Protein AF-A0A2N2ZEE5-F1 (afdb_monomer)

Structure (mmCIF, N/CA/C/O backbone):
data_AF-A0A2N2ZEE5-F1
#
_entry.id   AF-A0A2N2ZEE5-F1
#
loop_
_atom_site.group_PDB
_atom_site.id
_atom_site.type_symbol
_atom_site.label_atom_id
_atom_site.label_alt_id
_atom_site.label_comp_id
_atom_site.label_asym_id
_atom_site.label_entity_id
_atom_site.label_seq_id
_atom_site.pdbx_PDB_ins_code
_atom_site.Cartn_x
_atom_site.Cartn_y
_atom_site.Cartn_z
_atom_site.occupancy
_atom_site.B_iso_or_equiv
_atom_site.auth_seq_id
_atom_site.auth_comp_id
_atom_site.auth_asym_id
_atom_site.auth_atom_id
_atom_site.pdbx_PDB_model_num
ATOM 1 N N . MET A 1 1 ? -5.923 -0.394 -35.321 1.00 53.94 1 MET A N 1
ATOM 2 C CA . MET A 1 1 ? -4.748 0.067 -34.550 1.00 53.94 1 MET A CA 1
ATOM 3 C C . MET A 1 1 ? -4.905 1.476 -33.969 1.00 53.94 1 MET A C 1
ATOM 5 O O . MET A 1 1 ? -4.176 1.780 -33.042 1.00 53.94 1 MET A O 1
ATOM 9 N N . GLU A 1 2 ? -5.861 2.312 -34.398 1.00 53.34 2 GLU A N 1
ATOM 10 C CA . GLU A 1 2 ? -6.002 3.674 -33.835 1.00 53.34 2 GLU A CA 1
ATOM 11 C C . GLU A 1 2 ? -6.687 3.752 -32.459 1.00 53.34 2 GLU A C 1
ATOM 13 O O . GLU A 1 2 ? -6.361 4.635 -31.672 1.00 53.34 2 GLU A O 1
ATOM 18 N N . LEU A 1 3 ? -7.571 2.806 -32.106 1.00 53.22 3 LEU A N 1
ATOM 19 C CA . LEU A 1 3 ? -8.239 2.812 -30.792 1.00 53.22 3 LEU A CA 1
ATOM 20 C C . LEU A 1 3 ? -7.261 2.649 -29.612 1.00 53.22 3 LEU A C 1
ATOM 22 O O . LEU A 1 3 ? -7.487 3.225 -28.553 1.00 53.22 3 LEU A O 1
ATOM 26 N N . ILE A 1 4 ? -6.174 1.890 -29.794 1.00 54.78 4 ILE A N 1
ATOM 27 C CA . ILE A 1 4 ? -5.166 1.621 -28.749 1.00 54.78 4 ILE A CA 1
ATOM 28 C C . ILE A 1 4 ? -4.231 2.826 -28.545 1.00 54.78 4 ILE A C 1
ATOM 30 O O . ILE A 1 4 ? -3.659 2.979 -27.470 1.00 54.78 4 ILE A O 1
ATOM 34 N N . ASN A 1 5 ? -4.134 3.728 -29.529 1.00 61.16 5 ASN A N 1
ATOM 35 C CA . ASN A 1 5 ? -3.378 4.974 -29.388 1.00 61.16 5 ASN A CA 1
ATOM 36 C C . ASN A 1 5 ? -4.078 6.004 -28.498 1.00 61.16 5 ASN A C 1
ATOM 38 O O . ASN A 1 5 ? -3.447 6.986 -28.117 1.00 61.16 5 ASN A O 1
ATOM 42 N N . ASN A 1 6 ? -5.356 5.806 -28.153 1.00 82.81 6 ASN A N 1
ATOM 43 C CA . ASN A 1 6 ? -5.991 6.615 -27.124 1.00 82.81 6 ASN A CA 1
ATOM 44 C C . ASN A 1 6 ? -5.526 6.111 -25.745 1.00 82.81 6 ASN A C 1
ATOM 46 O O . ASN A 1 6 ? -5.940 5.022 -25.331 1.00 82.81 6 ASN A O 1
ATOM 50 N N . PRO A 1 7 ? -4.717 6.883 -24.994 1.00 80.81 7 PRO A N 1
ATOM 51 C CA . PRO A 1 7 ? -4.123 6.387 -23.757 1.00 80.81 7 PRO A CA 1
ATOM 52 C C . PRO A 1 7 ? -5.153 6.057 -22.679 1.00 80.81 7 PRO A C 1
ATOM 54 O O . PRO A 1 7 ? -4.919 5.192 -21.842 1.00 80.81 7 PRO A O 1
ATOM 57 N N . ILE A 1 8 ? -6.313 6.717 -22.709 1.00 85.62 8 ILE A N 1
ATOM 58 C CA . ILE A 1 8 ? -7.405 6.465 -21.766 1.00 85.62 8 ILE A CA 1
ATOM 59 C C . ILE A 1 8 ? -8.038 5.102 -22.058 1.00 85.62 8 ILE A C 1
ATOM 6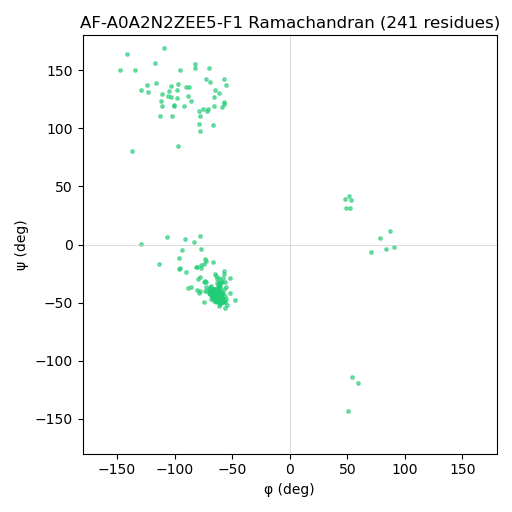1 O O . ILE A 1 8 ? -8.299 4.331 -21.136 1.00 85.62 8 ILE A O 1
ATOM 65 N N . LEU A 1 9 ? -8.240 4.775 -23.338 1.00 87.88 9 LEU A N 1
ATOM 66 C CA . LEU A 1 9 ? -8.771 3.474 -23.741 1.00 87.88 9 LEU A CA 1
ATOM 67 C C . LEU A 1 9 ? -7.760 2.357 -23.457 1.00 87.88 9 LEU A C 1
ATOM 69 O O . LEU A 1 9 ? -8.142 1.316 -22.927 1.00 87.88 9 LEU A O 1
ATOM 73 N N . GLY A 1 10 ? -6.474 2.594 -23.734 1.00 88.94 10 GLY A N 1
ATOM 74 C CA . GLY A 1 10 ? -5.391 1.678 -23.369 1.00 88.94 10 GLY A CA 1
ATOM 75 C C . GLY A 1 10 ? -5.364 1.390 -21.867 1.00 88.94 10 GLY A C 1
ATOM 76 O O . GLY A 1 10 ? -5.385 0.229 -21.462 1.00 88.94 10 GLY A O 1
ATOM 77 N N . LEU A 1 11 ? -5.418 2.436 -21.036 1.00 90.56 11 LEU A N 1
ATOM 78 C CA . LEU A 1 11 ? -5.494 2.309 -19.579 1.00 90.56 11 LEU A CA 1
ATOM 7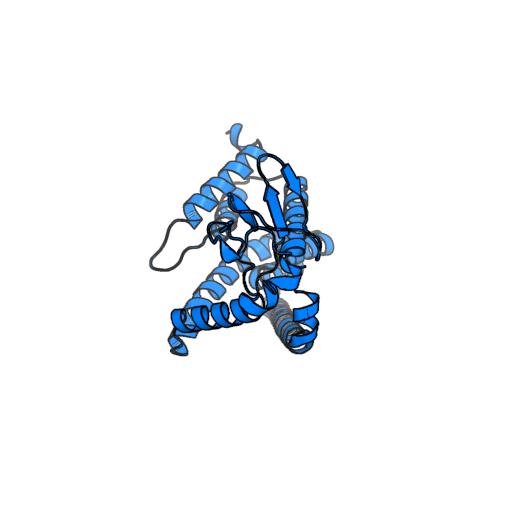9 C C . LEU A 1 11 ? -6.731 1.516 -19.134 1.00 90.56 11 LEU A C 1
ATOM 81 O O . LEU A 1 11 ? -6.613 0.605 -18.317 1.00 90.56 11 LEU A O 1
ATOM 85 N N . PHE A 1 12 ? -7.908 1.829 -19.681 1.00 91.88 12 PHE A N 1
ATOM 86 C CA . PHE A 1 12 ? -9.150 1.124 -19.360 1.00 91.88 12 PHE A CA 1
ATOM 87 C C . PHE A 1 12 ? -9.056 -0.375 -19.671 1.00 91.88 12 PHE A C 1
ATOM 89 O O . PHE A 1 12 ? -9.439 -1.203 -18.842 1.00 91.88 12 PHE A O 1
ATOM 96 N N . VAL A 1 13 ? -8.510 -0.736 -20.834 1.00 93.38 13 VAL A N 1
ATOM 97 C CA . VAL A 1 13 ? -8.313 -2.136 -21.235 1.00 93.38 13 VAL A CA 1
ATOM 98 C C . VAL A 1 13 ? -7.314 -2.834 -20.315 1.00 93.38 13 VAL A C 1
ATOM 100 O O . VAL A 1 13 ? -7.604 -3.934 -19.847 1.00 93.38 13 VAL A O 1
ATOM 103 N N . ILE A 1 14 ? -6.184 -2.193 -20.001 1.00 93.19 14 ILE A N 1
ATOM 104 C CA . ILE A 1 14 ? -5.168 -2.733 -19.084 1.00 93.19 14 ILE A CA 1
ATOM 105 C C . ILE A 1 14 ? -5.776 -3.020 -17.709 1.00 93.19 14 ILE A C 1
ATOM 107 O O . ILE A 1 14 ? -5.605 -4.118 -17.181 1.00 93.19 14 ILE A O 1
ATOM 111 N N . ILE A 1 15 ? -6.520 -2.065 -17.144 1.00 93.00 15 ILE A N 1
ATOM 112 C CA . ILE A 1 15 ? -7.172 -2.221 -15.839 1.00 93.00 15 ILE A CA 1
ATOM 113 C C . ILE A 1 15 ? -8.215 -3.340 -15.903 1.00 93.00 15 ILE A C 1
ATOM 115 O O . ILE A 1 15 ? -8.193 -4.244 -15.072 1.00 93.00 15 ILE A O 1
ATOM 119 N N . THR A 1 16 ? -9.094 -3.324 -16.907 1.00 94.44 16 THR A N 1
ATOM 120 C CA . THR A 1 16 ? -10.182 -4.305 -17.051 1.00 94.44 16 THR A CA 1
ATOM 121 C C . THR A 1 16 ? -9.640 -5.724 -17.195 1.00 94.44 16 THR A C 1
ATOM 123 O O . THR A 1 16 ? -10.048 -6.621 -16.457 1.00 94.44 16 THR A O 1
ATOM 126 N N . LEU A 1 17 ? -8.683 -5.936 -18.101 1.00 94.69 17 LEU A N 1
ATOM 127 C CA . LEU A 1 17 ? -8.034 -7.235 -18.281 1.00 94.69 17 LEU A CA 1
ATOM 128 C C . LEU A 1 17 ? -7.252 -7.640 -17.033 1.00 94.69 17 LEU A C 1
ATOM 130 O O . LEU A 1 17 ? -7.341 -8.790 -16.616 1.00 94.69 17 LEU A O 1
ATOM 134 N N . GLY A 1 18 ? -6.549 -6.700 -16.401 1.00 93.38 18 GLY A N 1
ATOM 135 C CA . GLY A 1 18 ? -5.849 -6.918 -15.139 1.00 93.38 18 GLY A CA 1
ATOM 136 C C . GLY A 1 18 ? -6.769 -7.441 -14.041 1.00 93.38 18 GLY A C 1
ATOM 137 O O . GLY A 1 18 ? -6.455 -8.443 -13.408 1.00 93.38 18 GLY A O 1
ATOM 138 N N . PHE A 1 19 ? -7.944 -6.836 -13.867 1.00 92.31 19 PHE A N 1
ATOM 139 C CA . PHE A 1 19 ? -8.955 -7.304 -12.917 1.00 92.31 19 PHE A CA 1
ATOM 140 C C . PHE A 1 19 ? -9.518 -8.682 -13.271 1.00 92.31 19 PHE A C 1
ATOM 142 O O . PHE A 1 19 ? -9.710 -9.511 -12.381 1.00 92.31 19 PHE A O 1
ATOM 149 N N . ILE A 1 20 ? -9.790 -8.940 -14.554 1.00 93.38 20 ILE A N 1
ATOM 150 C CA . ILE A 1 20 ? -10.278 -10.248 -15.014 1.00 93.38 20 ILE A CA 1
ATOM 151 C C . ILE A 1 20 ? -9.240 -11.326 -14.694 1.00 93.38 20 ILE A C 1
ATOM 153 O O . ILE A 1 20 ? -9.578 -12.326 -14.063 1.00 93.38 20 ILE A O 1
ATOM 157 N N . VAL A 1 21 ? -7.977 -11.095 -15.060 1.00 90.06 21 VAL A N 1
ATOM 158 C CA . VAL A 1 21 ? -6.856 -12.003 -14.780 1.00 90.06 21 VAL A CA 1
ATOM 159 C C . VAL A 1 21 ? -6.640 -12.158 -13.273 1.00 90.06 21 VAL A C 1
ATOM 161 O O . VAL A 1 21 ? -6.449 -13.273 -12.797 1.00 90.06 21 VAL A O 1
ATOM 164 N N . GLY A 1 22 ? -6.744 -11.078 -12.497 1.00 87.06 22 GLY A N 1
ATOM 165 C CA . GLY A 1 22 ? -6.580 -11.092 -11.040 1.00 87.06 22 GLY A CA 1
ATOM 166 C C . GLY A 1 22 ? -7.623 -11.930 -10.302 1.00 87.06 22 GLY A C 1
ATOM 167 O O . GLY A 1 22 ? -7.312 -12.522 -9.264 1.00 87.06 22 GLY A O 1
ATOM 168 N N . LYS A 1 23 ? -8.838 -12.039 -10.856 1.00 86.69 23 LYS A N 1
ATOM 169 C CA . LYS A 1 23 ? -9.908 -12.904 -10.333 1.00 86.69 23 LYS A CA 1
ATOM 170 C C . LYS A 1 23 ? -9.725 -14.382 -10.671 1.00 86.69 23 LYS A C 1
ATOM 172 O O . LYS A 1 23 ? -10.354 -15.218 -10.017 1.00 86.69 23 LYS A O 1
ATOM 177 N N . VAL A 1 24 ? -8.892 -14.724 -11.656 1.00 85.75 24 VAL A N 1
ATOM 178 C CA . VAL A 1 24 ? -8.592 -16.124 -11.973 1.00 85.75 24 VAL A CA 1
ATOM 179 C C . VAL A 1 24 ? -7.835 -16.735 -10.795 1.00 85.75 24 VAL A C 1
ATOM 181 O O . VAL A 1 24 ? -6.752 -16.291 -10.417 1.00 85.75 24 VAL A O 1
ATOM 184 N N . ARG A 1 25 ? -8.425 -17.767 -10.192 1.00 77.75 25 ARG A N 1
ATOM 185 C CA . ARG A 1 25 ? -7.813 -18.511 -9.090 1.00 77.75 25 ARG A CA 1
ATOM 186 C C . ARG A 1 25 ? -7.044 -19.691 -9.657 1.00 77.75 25 ARG A C 1
ATOM 188 O O . ARG A 1 25 ? -7.638 -20.572 -10.274 1.00 77.75 25 ARG A O 1
ATOM 195 N N . ILE A 1 26 ? -5.738 -19.729 -9.413 1.00 77.00 26 ILE A N 1
ATOM 196 C CA . ILE A 1 26 ? -4.912 -20.901 -9.708 1.00 77.00 26 ILE A CA 1
ATOM 197 C C . ILE A 1 26 ? -4.666 -21.614 -8.378 1.00 77.00 26 ILE A C 1
ATOM 199 O O . ILE A 1 26 ? -3.992 -21.102 -7.479 1.00 77.00 26 ILE A O 1
ATOM 203 N N . ALA A 1 27 ? -5.274 -22.792 -8.233 1.00 76.56 27 ALA A N 1
ATOM 204 C CA . ALA A 1 27 ? -5.375 -23.520 -6.970 1.00 76.56 27 ALA A CA 1
ATOM 205 C C . ALA A 1 27 ? -5.978 -22.652 -5.845 1.00 76.56 27 ALA A C 1
ATOM 207 O O . ALA A 1 27 ? -7.146 -22.280 -5.903 1.00 76.56 27 ALA A O 1
ATOM 208 N N . SER A 1 28 ? -5.197 -22.331 -4.811 1.00 70.38 28 SER A N 1
ATOM 209 C CA . SER A 1 28 ? -5.646 -21.507 -3.681 1.00 70.38 28 SER A CA 1
ATOM 210 C C . SER A 1 2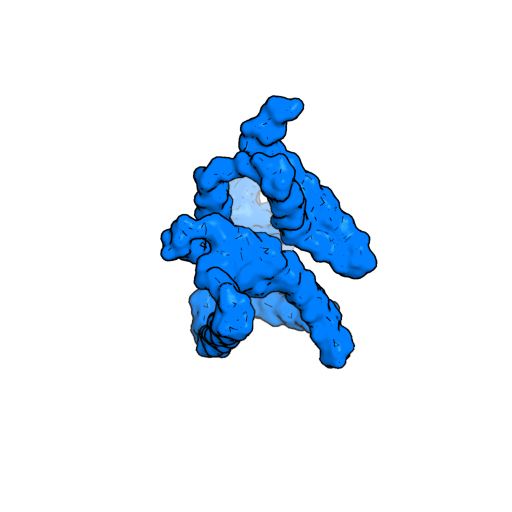8 ? -5.261 -20.027 -3.852 1.00 70.38 28 SER A C 1
ATOM 212 O O . SER A 1 28 ? -5.681 -19.191 -3.055 1.00 70.38 28 SER A O 1
ATOM 214 N N . ILE A 1 29 ? -4.404 -19.684 -4.819 1.00 73.12 29 ILE A N 1
ATOM 215 C CA . ILE A 1 29 ? -3.787 -18.356 -4.948 1.00 73.12 29 ILE A CA 1
ATOM 216 C C . ILE A 1 29 ? -4.552 -17.514 -5.978 1.00 73.12 29 ILE A C 1
ATOM 218 O O . ILE A 1 29 ? -4.843 -17.976 -7.080 1.00 73.12 29 ILE A O 1
ATOM 222 N N . SER A 1 30 ? -4.850 -16.268 -5.613 1.00 77.25 30 SER A N 1
ATOM 223 C CA . SER A 1 30 ? -5.326 -15.219 -6.516 1.00 77.25 30 SER A CA 1
ATOM 224 C C . SER A 1 30 ? -4.300 -14.092 -6.559 1.00 77.25 30 SER A C 1
ATOM 226 O O . SER A 1 30 ? -3.748 -13.730 -5.521 1.00 77.25 30 SER A O 1
ATOM 228 N N . PHE A 1 31 ? -4.058 -13.543 -7.748 1.00 77.44 31 PHE A N 1
ATOM 229 C CA . PHE A 1 31 ? -3.156 -12.402 -7.935 1.00 77.44 31 PHE A CA 1
ATOM 230 C C . PHE A 1 31 ? -3.822 -11.059 -7.606 1.00 77.44 31 PHE A C 1
ATOM 232 O O . PHE A 1 31 ? -3.115 -10.089 -7.351 1.00 77.44 31 PHE A O 1
ATOM 239 N N . ASP A 1 32 ? -5.160 -11.016 -7.586 1.00 83.88 32 ASP A N 1
ATOM 240 C CA . ASP A 1 32 ? -5.952 -9.836 -7.222 1.00 83.88 32 ASP A CA 1
ATOM 241 C C . ASP A 1 32 ? -5.500 -8.576 -7.999 1.00 83.88 32 ASP A C 1
ATOM 243 O O . ASP A 1 32 ? -5.113 -8.672 -9.168 1.00 83.88 32 ASP A O 1
ATOM 247 N N . MET A 1 33 ? -5.519 -7.400 -7.369 1.00 83.56 33 MET A N 1
ATOM 248 C CA . MET A 1 33 ? -5.070 -6.120 -7.930 1.00 83.56 33 MET A CA 1
ATOM 249 C C . MET A 1 33 ? -3.659 -6.159 -8.531 1.00 83.56 33 MET A C 1
ATOM 251 O O . MET A 1 33 ? -3.380 -5.429 -9.483 1.00 83.56 33 MET A O 1
ATOM 255 N N . SER A 1 34 ? -2.763 -7.017 -8.031 1.00 83.25 34 SER A N 1
ATOM 256 C CA . SER A 1 34 ? -1.394 -7.106 -8.549 1.00 83.25 34 SER A CA 1
ATOM 257 C C . SER A 1 34 ? -1.344 -7.593 -9.999 1.00 83.25 34 SER A C 1
ATOM 259 O O . SER A 1 34 ? -0.414 -7.223 -10.714 1.00 83.25 34 SER A O 1
ATOM 261 N N . ALA A 1 35 ? -2.352 -8.341 -10.473 1.00 87.50 35 ALA A N 1
ATOM 262 C CA . ALA A 1 35 ? -2.472 -8.774 -11.871 1.00 87.50 35 ALA A CA 1
ATOM 263 C C . ALA A 1 35 ? -2.493 -7.603 -12.871 1.00 87.50 35 ALA A C 1
ATOM 265 O O . ALA A 1 35 ? -2.019 -7.748 -13.999 1.00 87.50 35 ALA A O 1
ATOM 266 N N . VAL A 1 36 ? -2.976 -6.427 -12.452 1.00 90.25 36 VAL A N 1
ATOM 267 C CA . VAL A 1 36 ? -3.017 -5.218 -13.290 1.00 90.25 36 VAL A CA 1
ATOM 268 C C . VAL A 1 36 ? -1.616 -4.797 -13.735 1.00 90.25 36 VAL A C 1
ATOM 270 O O . VAL A 1 36 ? -1.440 -4.421 -14.890 1.00 90.25 36 VAL A O 1
ATOM 273 N N . ILE A 1 37 ? -0.601 -4.929 -12.875 1.00 86.75 37 ILE A N 1
ATOM 274 C CA . ILE A 1 37 ? 0.786 -4.567 -13.214 1.00 86.75 37 ILE A CA 1
ATOM 275 C C . ILE A 1 37 ? 1.385 -5.534 -14.241 1.00 86.75 37 ILE A C 1
ATOM 277 O O . ILE A 1 37 ? 2.089 -5.097 -15.146 1.00 86.75 37 ILE A O 1
ATOM 281 N N . PHE A 1 38 ? 1.063 -6.828 -14.169 1.00 86.06 38 PHE A N 1
ATOM 282 C CA . PHE A 1 38 ? 1.511 -7.804 -15.170 1.00 86.06 38 PHE A CA 1
ATOM 283 C C . PHE A 1 38 ? 0.921 -7.517 -16.550 1.00 86.06 38 PHE A C 1
ATOM 285 O O . PHE A 1 38 ? 1.633 -7.552 -17.554 1.00 86.06 38 PHE A O 1
ATOM 292 N N . VAL A 1 39 ? -0.374 -7.196 -16.599 1.00 91.69 39 VAL A N 1
ATOM 293 C CA . VAL A 1 39 ? -1.037 -6.804 -17.847 1.00 91.69 39 VAL A CA 1
ATOM 294 C C . VAL A 1 39 ? -0.465 -5.482 -18.362 1.00 91.69 39 VAL A C 1
ATOM 296 O O . VAL A 1 39 ? -0.158 -5.381 -19.546 1.00 91.69 39 VAL A O 1
ATOM 299 N N . ALA A 1 40 ? -0.244 -4.497 -17.487 1.00 89.19 40 ALA A N 1
ATOM 300 C CA . ALA A 1 40 ? 0.376 -3.226 -17.858 1.00 89.19 40 ALA A CA 1
ATOM 301 C C . ALA A 1 40 ? 1.783 -3.420 -18.443 1.00 89.19 40 ALA A C 1
ATOM 303 O O . ALA A 1 40 ? 2.109 -2.806 -19.455 1.00 89.19 40 ALA A O 1
ATOM 304 N N . LEU A 1 41 ? 2.591 -4.312 -17.861 1.00 86.50 41 LEU A N 1
ATOM 305 C CA . LEU A 1 41 ? 3.926 -4.646 -18.360 1.00 86.50 41 LEU A CA 1
ATOM 306 C C . LEU A 1 41 ? 3.865 -5.303 -19.745 1.00 86.50 41 LEU A C 1
ATOM 308 O O . LEU A 1 41 ? 4.641 -4.943 -20.628 1.00 86.50 41 LEU A O 1
ATOM 312 N N . ALA A 1 42 ? 2.922 -6.226 -19.958 1.00 89.44 42 ALA A N 1
ATOM 313 C CA . ALA A 1 42 ? 2.716 -6.861 -21.258 1.00 89.44 42 ALA A CA 1
ATOM 314 C C . ALA A 1 42 ? 2.313 -5.837 -22.331 1.00 89.44 42 ALA A C 1
ATOM 316 O O . ALA A 1 42 ? 2.901 -5.805 -23.408 1.00 89.44 42 ALA A O 1
ATOM 317 N N . PHE A 1 43 ? 1.359 -4.952 -22.031 1.00 90.12 43 PHE A N 1
ATOM 318 C CA . PHE A 1 43 ? 0.955 -3.879 -22.947 1.00 90.12 43 PHE A CA 1
ATOM 319 C C . PHE A 1 43 ? 2.089 -2.871 -23.189 1.00 90.12 43 PHE A C 1
ATOM 321 O O . PHE A 1 43 ? 2.290 -2.441 -24.324 1.00 90.12 43 PHE A O 1
ATOM 328 N N . GLY A 1 44 ? 2.874 -2.550 -22.157 1.00 87.12 44 GLY A N 1
ATOM 329 C CA . GLY A 1 44 ? 4.069 -1.713 -22.272 1.00 87.12 44 GLY A CA 1
ATOM 330 C C . GLY A 1 44 ? 5.131 -2.324 -23.189 1.00 87.12 44 GLY A C 1
ATOM 331 O O . GLY A 1 44 ? 5.717 -1.613 -24.001 1.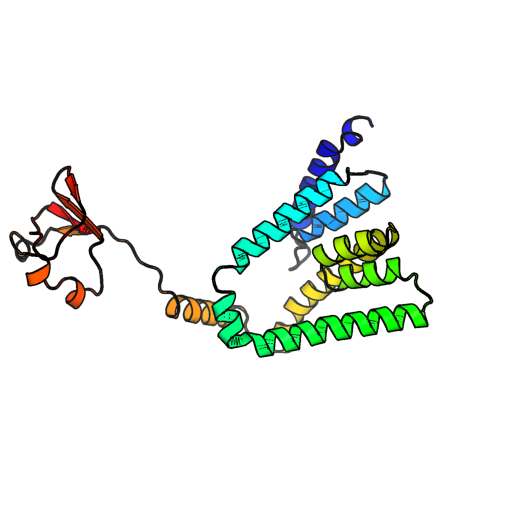00 87.12 44 GLY A O 1
ATOM 332 N N . HIS A 1 45 ? 5.325 -3.647 -23.143 1.00 85.88 45 HIS A N 1
ATOM 333 C CA . HIS A 1 45 ? 6.208 -4.362 -24.073 1.00 85.88 45 HIS A CA 1
ATOM 334 C C . HIS A 1 45 ? 5.753 -4.230 -25.535 1.00 85.88 45 HIS A C 1
ATOM 336 O O . HIS A 1 45 ? 6.586 -4.076 -26.424 1.00 85.88 45 HIS A O 1
ATOM 342 N N . PHE A 1 46 ? 4.440 -4.214 -25.787 1.00 88.50 46 PHE A N 1
ATOM 343 C CA . PHE A 1 46 ? 3.869 -3.960 -27.117 1.00 88.50 46 PHE A CA 1
ATOM 344 C C . PHE A 1 46 ? 3.861 -2.473 -27.523 1.00 88.50 46 PHE A C 1
ATOM 346 O O . PHE A 1 46 ? 3.303 -2.128 -28.563 1.00 88.50 46 PHE A O 1
ATOM 353 N N . GLY A 1 47 ? 4.482 -1.590 -26.734 1.00 85.06 47 GLY A N 1
ATOM 354 C CA . GLY A 1 47 ? 4.648 -0.173 -27.061 1.00 85.06 47 GLY A CA 1
ATOM 355 C C . GLY A 1 47 ? 3.486 0.724 -26.634 1.00 85.06 47 GLY A C 1
ATOM 356 O O . GLY A 1 47 ? 3.433 1.883 -27.045 1.00 85.06 47 GLY A O 1
ATOM 357 N N . VAL A 1 48 ? 2.556 0.232 -25.808 1.00 86.38 48 VAL A N 1
ATOM 358 C CA . VAL A 1 48 ? 1.488 1.075 -25.255 1.00 86.38 48 VAL A CA 1
ATOM 359 C C . VAL A 1 48 ? 2.080 2.011 -24.206 1.00 86.38 48 VAL A C 1
ATOM 361 O O . VAL A 1 48 ? 2.544 1.574 -23.156 1.00 86.38 48 VAL A O 1
ATOM 364 N N . SER A 1 49 ? 2.042 3.312 -24.492 1.00 83.19 49 SER A N 1
ATOM 365 C CA . SER A 1 49 ? 2.559 4.357 -23.609 1.00 83.19 49 SER A CA 1
ATOM 366 C C . SER A 1 49 ? 1.420 5.187 -23.029 1.00 83.19 49 SER A C 1
ATOM 368 O O . SER A 1 49 ? 0.570 5.700 -23.757 1.00 83.19 49 SER A O 1
ATOM 370 N N . ILE A 1 50 ? 1.429 5.359 -21.708 1.00 85.75 50 ILE A N 1
ATOM 371 C CA . ILE A 1 50 ? 0.455 6.175 -20.980 1.00 85.75 50 ILE A CA 1
ATOM 372 C C . ILE A 1 50 ? 1.107 7.516 -20.598 1.00 85.75 50 ILE A C 1
ATOM 374 O O . ILE A 1 50 ? 2.252 7.522 -20.149 1.00 85.75 50 ILE A O 1
ATOM 378 N N . PRO A 1 51 ? 0.416 8.663 -20.760 1.00 86.44 51 PRO A N 1
ATOM 379 C CA . PRO A 1 51 ? 0.937 9.964 -20.371 1.00 86.44 51 PRO A CA 1
ATOM 380 C C . PRO A 1 51 ? 1.355 10.018 -18.891 1.00 86.44 51 PRO A C 1
ATOM 382 O O . PRO A 1 51 ? 0.566 9.607 -18.034 1.00 86.44 51 PRO A O 1
ATOM 385 N N . PRO A 1 52 ? 2.506 10.635 -18.556 1.00 82.19 52 PRO A N 1
ATOM 386 C CA . PRO A 1 52 ? 2.985 10.764 -17.172 1.00 82.19 52 PRO A CA 1
ATOM 387 C C . PRO A 1 52 ? 2.000 11.457 -16.220 1.00 82.19 52 PRO A C 1
ATOM 389 O O . PRO A 1 52 ? 2.042 11.267 -15.007 1.00 82.19 52 PRO A O 1
ATOM 392 N N . VAL A 1 53 ? 1.078 12.266 -16.754 1.00 88.12 53 VAL A N 1
ATOM 393 C CA . VAL A 1 53 ? 0.032 12.921 -15.955 1.00 88.12 53 VAL A CA 1
ATOM 394 C C . VAL A 1 53 ? -0.881 11.902 -15.263 1.00 88.12 53 VAL A C 1
ATOM 396 O O . VAL A 1 53 ? -1.300 12.133 -14.132 1.00 88.12 53 VAL A O 1
ATOM 399 N N . ILE A 1 54 ? -1.155 10.763 -15.909 1.00 88.62 54 ILE A N 1
ATOM 400 C CA . ILE A 1 54 ? -2.005 9.702 -15.358 1.00 88.62 54 ILE A CA 1
ATOM 401 C C . ILE A 1 54 ? -1.306 9.014 -14.187 1.00 88.62 54 ILE A C 1
ATOM 403 O O . ILE A 1 54 ? -1.936 8.781 -13.159 1.00 88.62 54 ILE A O 1
ATOM 407 N N . GLU A 1 55 ? -0.004 8.743 -14.317 1.00 83.88 55 GLU A N 1
ATOM 408 C CA . GLU A 1 55 ? 0.821 8.200 -13.233 1.00 83.88 55 GLU A CA 1
ATOM 409 C C . GLU A 1 55 ? 0.776 9.116 -12.005 1.00 83.88 55 GLU A C 1
ATOM 411 O O . GLU A 1 55 ? 0.482 8.659 -10.901 1.00 83.88 55 GLU A O 1
ATOM 416 N N . ARG A 1 56 ? 0.978 10.427 -12.202 1.00 86.12 56 ARG A N 1
ATOM 417 C CA . ARG A 1 56 ? 0.944 11.418 -11.115 1.00 86.12 56 ARG A CA 1
ATOM 418 C C . ARG A 1 56 ? -0.416 11.480 -10.428 1.00 86.12 56 ARG A C 1
ATOM 420 O O . ARG A 1 56 ? -0.473 11.471 -9.202 1.00 86.12 56 ARG A O 1
ATOM 427 N N . ILE A 1 57 ? -1.508 11.513 -11.196 1.00 91.31 57 ILE A N 1
ATOM 428 C CA . ILE A 1 57 ? -2.868 11.501 -10.636 1.00 91.31 57 ILE A CA 1
ATOM 429 C C . ILE A 1 57 ? -3.099 10.212 -9.838 1.00 91.31 57 ILE A C 1
ATOM 431 O O . ILE A 1 57 ? -3.555 10.273 -8.697 1.00 91.31 57 ILE A O 1
ATOM 435 N N . GLY A 1 58 ? -2.741 9.055 -10.402 1.00 89.31 58 GLY A N 1
ATOM 436 C CA . GLY A 1 58 ? -2.868 7.760 -9.736 1.00 89.31 58 GLY A CA 1
ATOM 437 C C . GLY A 1 58 ? -2.072 7.691 -8.434 1.00 89.31 58 GLY A C 1
ATOM 438 O O . GLY A 1 58 ? -2.599 7.246 -7.417 1.00 89.31 58 GLY A O 1
ATOM 439 N N . MET A 1 59 ? -0.840 8.203 -8.430 1.00 87.69 59 MET A N 1
ATOM 440 C CA . MET A 1 59 ? -0.007 8.276 -7.232 1.00 87.69 59 MET A CA 1
ATOM 441 C C . MET A 1 59 ? -0.597 9.193 -6.160 1.00 87.69 59 MET A C 1
ATOM 443 O O . MET A 1 59 ? -0.629 8.810 -4.992 1.00 87.69 59 MET A O 1
ATOM 447 N N . VAL A 1 60 ? -1.071 10.387 -6.527 1.00 91.44 60 VAL A N 1
ATOM 448 C CA . VAL A 1 60 ? -1.679 11.320 -5.566 1.00 91.44 60 VAL A CA 1
ATOM 449 C C . VAL A 1 60 ? -2.915 10.691 -4.927 1.00 91.44 60 VAL A C 1
ATOM 451 O O . VAL A 1 60 ? -3.040 10.708 -3.704 1.00 91.44 60 VAL A O 1
ATOM 454 N N . LEU A 1 61 ? -3.788 10.071 -5.728 1.00 93.44 61 LEU A N 1
ATOM 455 C CA . LEU A 1 61 ? -4.956 9.345 -5.221 1.00 93.44 61 LEU A CA 1
ATOM 456 C C . LEU A 1 61 ? -4.548 8.168 -4.323 1.00 93.44 61 LEU A C 1
ATOM 458 O O . LEU A 1 61 ? -5.140 7.969 -3.262 1.00 93.44 61 LEU A O 1
ATOM 462 N N . PHE A 1 62 ? -3.515 7.415 -4.701 1.00 90.31 62 PHE A N 1
ATOM 463 C CA . PHE A 1 62 ? -2.988 6.313 -3.897 1.00 90.31 62 PHE A CA 1
ATOM 464 C C . PHE A 1 62 ? -2.474 6.790 -2.530 1.00 90.31 62 PHE A C 1
ATOM 466 O O . PHE A 1 62 ? -2.926 6.300 -1.500 1.00 90.31 62 PHE A O 1
ATOM 473 N N . ILE A 1 63 ? -1.588 7.789 -2.491 1.00 90.38 63 ILE A N 1
ATOM 474 C CA . ILE A 1 63 ? -1.035 8.314 -1.231 1.00 90.38 63 ILE A CA 1
ATOM 475 C C . ILE A 1 63 ? -2.145 8.923 -0.363 1.00 90.38 63 ILE A C 1
ATOM 477 O O . ILE A 1 63 ? -2.170 8.700 0.846 1.00 90.38 63 ILE A O 1
ATOM 481 N N . PHE A 1 64 ? -3.087 9.648 -0.970 1.00 93.62 64 PHE A N 1
ATOM 482 C CA . PHE A 1 64 ? -4.221 10.247 -0.266 1.00 93.62 64 PHE A CA 1
ATOM 483 C C . PHE A 1 64 ? -5.127 9.195 0.384 1.00 93.62 64 PHE A C 1
ATOM 485 O O . PHE A 1 64 ? -5.445 9.297 1.569 1.00 93.62 64 PHE A O 1
ATOM 492 N N . THR A 1 65 ? -5.517 8.165 -0.370 1.00 92.69 65 THR A N 1
ATOM 493 C CA . THR A 1 65 ? -6.374 7.084 0.143 1.00 92.69 65 THR A CA 1
ATOM 494 C C . THR A 1 65 ? -5.690 6.294 1.253 1.00 92.69 65 THR A C 1
ATOM 496 O O . THR A 1 65 ? -6.307 6.078 2.294 1.00 92.69 65 THR A O 1
ATOM 499 N N . VAL A 1 66 ? -4.408 5.944 1.093 1.00 89.06 66 VAL A N 1
ATOM 500 C CA . VAL A 1 66 ? -3.609 5.307 2.154 1.00 89.06 66 VAL A CA 1
ATOM 501 C C . VAL A 1 66 ? -3.536 6.203 3.391 1.00 89.06 66 VAL A C 1
ATOM 503 O O . VAL A 1 66 ? -3.717 5.717 4.505 1.00 89.06 66 VAL A O 1
ATOM 506 N N . GLY A 1 67 ? -3.332 7.511 3.214 1.00 90.56 67 GLY A N 1
ATOM 507 C CA . GLY A 1 67 ? -3.277 8.475 4.313 1.00 90.56 67 GLY A CA 1
ATOM 508 C C . GLY A 1 67 ? -4.581 8.565 5.108 1.00 90.56 67 GLY A C 1
ATOM 509 O O . GLY A 1 67 ? -4.550 8.544 6.336 1.00 90.56 67 GLY A O 1
ATOM 510 N N . ILE A 1 68 ? -5.732 8.612 4.429 1.00 92.62 68 ILE A N 1
ATOM 511 C CA . ILE A 1 68 ? -7.045 8.638 5.095 1.00 92.62 68 ILE A CA 1
ATOM 512 C C . ILE A 1 68 ? -7.367 7.302 5.766 1.00 92.62 68 ILE A C 1
ATOM 514 O O . ILE A 1 68 ? -7.908 7.307 6.867 1.00 92.62 68 ILE A O 1
ATOM 518 N N . GLN A 1 69 ? -7.037 6.168 5.142 1.00 88.69 69 GLN A N 1
ATOM 519 C CA . GLN A 1 69 ? -7.292 4.846 5.725 1.00 88.69 69 GLN A CA 1
ATOM 520 C C . GLN A 1 69 ? -6.418 4.573 6.951 1.00 88.69 69 GLN A C 1
ATOM 522 O O . GLN A 1 69 ? -6.908 4.045 7.943 1.00 88.69 69 GLN A O 1
ATOM 527 N N . ALA A 1 70 ? -5.136 4.941 6.893 1.00 85.38 70 ALA A N 1
ATOM 528 C CA . ALA A 1 70 ? -4.199 4.732 7.992 1.00 85.38 70 ALA A CA 1
ATOM 529 C C . ALA A 1 70 ? -4.317 5.792 9.098 1.00 85.38 70 ALA A C 1
ATOM 531 O O . ALA A 1 70 ? -3.838 5.562 10.204 1.00 85.38 70 ALA A O 1
ATOM 532 N N . GLY A 1 71 ? -4.916 6.954 8.812 1.00 85.25 71 GLY A N 1
ATOM 533 C CA . GLY A 1 71 ? -5.029 8.075 9.748 1.00 85.25 71 GLY A CA 1
ATOM 534 C C . GLY A 1 71 ? -5.709 7.709 11.077 1.00 85.25 71 GLY A C 1
ATOM 535 O O . GLY A 1 71 ? -5.107 7.931 12.135 1.00 85.25 71 GLY A O 1
ATOM 536 N N . PRO A 1 72 ? -6.929 7.136 11.063 1.00 83.81 72 PRO A N 1
ATOM 537 C CA . PRO A 1 72 ? -7.590 6.638 12.264 1.00 83.81 72 PRO A CA 1
ATOM 538 C C . PRO A 1 72 ? -6.737 5.563 12.951 1.00 83.81 72 PRO A C 1
ATOM 540 O O . PRO A 1 72 ? -6.445 4.520 12.378 1.00 83.81 72 PRO A O 1
ATOM 543 N N . GLY A 1 73 ? -6.313 5.821 14.188 1.00 82.00 73 GLY A N 1
ATOM 544 C CA . GLY A 1 73 ? -5.495 4.885 14.964 1.00 82.00 73 GLY A CA 1
ATOM 545 C C . GLY A 1 73 ? -3.988 4.936 14.687 1.00 82.00 73 GLY A C 1
ATOM 546 O O . GLY A 1 73 ? -3.245 4.279 15.417 1.00 82.00 73 GLY A O 1
ATOM 547 N N . PHE A 1 74 ? -3.493 5.744 13.733 1.00 86.75 74 PHE A N 1
ATOM 548 C CA . PHE A 1 74 ? -2.044 5.902 13.507 1.00 86.75 74 PHE A CA 1
ATOM 549 C C . PHE A 1 74 ? -1.320 6.318 14.788 1.00 86.75 74 PHE A C 1
ATOM 551 O O . PHE A 1 74 ? -0.353 5.681 15.200 1.00 86.75 74 PHE A O 1
ATOM 558 N N . VAL A 1 75 ? -1.803 7.382 15.437 1.00 86.25 75 VAL A N 1
ATOM 559 C CA . VAL A 1 75 ? -1.163 7.944 16.634 1.00 86.25 75 VAL A CA 1
ATOM 560 C C . VAL A 1 75 ? -1.199 6.946 17.788 1.00 86.25 75 VAL A C 1
ATOM 562 O O . VAL A 1 75 ? -0.197 6.782 18.482 1.00 86.25 75 VAL A O 1
ATOM 565 N N . ASP A 1 76 ? -2.319 6.254 17.981 1.00 85.75 76 ASP A N 1
ATOM 566 C CA . ASP A 1 76 ? -2.469 5.282 19.065 1.00 85.75 76 ASP A CA 1
ATOM 567 C C . ASP A 1 76 ? -1.606 4.038 18.828 1.00 85.75 76 ASP A C 1
ATOM 569 O O . ASP A 1 76 ? -0.892 3.592 19.731 1.00 85.75 76 ASP A O 1
ATOM 573 N N . SER A 1 77 ? -1.576 3.534 17.592 1.00 85.94 77 SER A N 1
ATOM 574 C CA . SER A 1 77 ? -0.701 2.437 17.175 1.00 85.94 77 SER A CA 1
ATOM 575 C C . SER A 1 77 ? 0.774 2.814 17.314 1.00 85.94 77 SER A C 1
ATOM 577 O O . SER A 1 77 ? 1.568 2.047 17.859 1.00 85.94 77 SER A O 1
ATOM 579 N N . PHE A 1 78 ? 1.150 4.033 16.926 1.00 88.44 78 PHE A N 1
ATOM 580 C CA . PHE A 1 78 ? 2.516 4.526 17.074 1.00 88.44 78 PHE A CA 1
ATOM 581 C C . PHE A 1 78 ? 2.910 4.710 18.545 1.00 88.44 78 PHE A C 1
ATOM 583 O O . PHE A 1 78 ? 4.013 4.341 18.939 1.00 88.44 78 PHE A O 1
ATOM 590 N N . LYS A 1 79 ? 2.016 5.203 19.406 1.00 89.00 79 LYS A N 1
ATOM 591 C CA . LYS A 1 79 ? 2.285 5.294 20.851 1.00 89.00 79 LYS A CA 1
ATOM 592 C C . LYS A 1 79 ? 2.472 3.918 21.488 1.00 89.00 79 LYS A C 1
ATOM 594 O O . LYS A 1 79 ? 3.361 3.746 22.316 1.00 89.00 79 LYS A O 1
ATOM 599 N N . LYS A 1 80 ? 1.655 2.936 21.099 1.00 89.69 80 LYS A N 1
ATOM 600 C CA . LYS A 1 80 ? 1.662 1.591 21.694 1.00 89.69 80 LYS A CA 1
ATOM 601 C C . LYS A 1 80 ? 2.772 0.693 21.136 1.00 89.69 80 LYS A C 1
ATOM 603 O O . LYS A 1 80 ? 3.389 -0.065 21.881 1.00 89.69 80 LYS A O 1
ATOM 608 N N . HIS A 1 81 ? 3.038 0.778 19.835 1.00 90.44 81 HIS A N 1
ATOM 609 C CA . HIS A 1 81 ? 3.896 -0.152 19.093 1.00 90.44 81 HIS A CA 1
ATOM 610 C C . HIS A 1 81 ? 4.979 0.530 18.244 1.00 90.44 81 HIS A C 1
ATOM 612 O O . HIS A 1 81 ? 5.779 -0.165 17.615 1.00 90.44 81 HIS A O 1
ATOM 618 N N . GLY A 1 82 ? 5.069 1.862 18.242 1.00 90.62 82 GLY A N 1
ATOM 619 C CA . GLY A 1 82 ? 5.914 2.631 17.321 1.00 90.62 82 GLY A CA 1
ATOM 620 C C . GLY A 1 82 ? 7.388 2.256 17.358 1.00 90.62 82 GLY A C 1
ATOM 621 O O . GLY A 1 82 ? 7.997 2.145 16.302 1.00 90.62 82 GLY A O 1
ATOM 622 N N . ARG A 1 83 ? 7.962 1.956 18.534 1.00 93.56 83 ARG A N 1
ATOM 623 C CA . ARG A 1 83 ? 9.360 1.492 18.623 1.00 93.56 83 ARG A CA 1
ATOM 624 C C . ARG A 1 83 ? 9.575 0.177 17.871 1.00 93.56 83 ARG A C 1
ATOM 626 O O . ARG A 1 83 ? 10.533 0.060 17.114 1.00 93.56 83 ARG A O 1
ATOM 633 N N . ASN A 1 84 ? 8.695 -0.802 18.071 1.00 94.00 84 ASN A N 1
ATOM 634 C CA .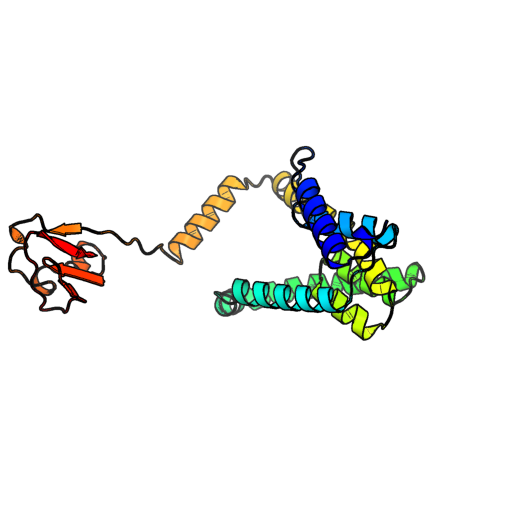 ASN A 1 84 ? 8.822 -2.112 17.431 1.00 94.00 84 ASN A CA 1
ATOM 635 C C . ASN A 1 84 ? 8.574 -2.003 15.921 1.00 94.00 84 ASN A C 1
ATOM 637 O O . ASN A 1 84 ? 9.328 -2.577 15.141 1.00 94.00 84 ASN A O 1
ATOM 641 N N . LEU A 1 85 ? 7.569 -1.218 15.517 1.00 91.00 85 LEU A N 1
ATOM 642 C CA . LEU A 1 85 ? 7.269 -0.947 14.111 1.00 91.00 85 LEU A CA 1
ATOM 643 C C . LEU A 1 85 ? 8.426 -0.217 13.415 1.00 91.00 85 LEU A C 1
ATOM 645 O O . LEU A 1 85 ? 8.827 -0.617 12.328 1.00 91.00 85 LEU A O 1
ATOM 649 N N . ALA A 1 86 ? 9.009 0.801 14.052 1.00 93.12 86 ALA A N 1
ATOM 650 C CA . ALA A 1 86 ? 10.139 1.554 13.512 1.00 93.12 86 ALA A CA 1
ATOM 651 C C . ALA A 1 86 ? 11.399 0.692 13.379 1.00 93.12 86 ALA A C 1
ATOM 653 O O . ALA A 1 86 ? 12.071 0.757 12.351 1.00 93.12 86 ALA A O 1
ATOM 654 N N . LEU A 1 87 ? 11.712 -0.136 14.382 1.00 96.06 87 LEU A N 1
ATOM 655 C CA . LEU A 1 87 ? 12.836 -1.073 14.311 1.00 96.06 87 LEU A CA 1
ATOM 656 C C . LEU A 1 87 ? 12.641 -2.094 13.190 1.00 96.06 87 LEU A C 1
ATOM 658 O O . LEU A 1 87 ? 13.562 -2.317 12.409 1.00 96.06 87 LEU A O 1
ATOM 662 N N . LEU A 1 88 ? 11.443 -2.672 13.074 1.00 94.56 88 LEU A N 1
ATOM 663 C CA . LEU A 1 88 ? 11.136 -3.651 12.035 1.00 94.56 88 LEU A CA 1
ATOM 664 C C . LEU A 1 88 ? 11.201 -3.025 10.636 1.00 94.56 88 LEU A C 1
ATOM 666 O O . LEU A 1 88 ? 11.851 -3.573 9.750 1.00 94.56 88 LEU A O 1
ATOM 670 N N . ALA A 1 89 ? 10.592 -1.852 10.451 1.00 93.38 89 ALA A N 1
ATOM 671 C CA . ALA A 1 89 ? 10.647 -1.111 9.195 1.00 93.38 89 ALA A CA 1
ATOM 672 C C . ALA A 1 89 ? 12.089 -0.747 8.822 1.00 93.38 89 ALA A C 1
ATOM 674 O O . ALA A 1 89 ? 12.514 -0.983 7.693 1.00 93.38 89 ALA A O 1
ATOM 675 N N . SER A 1 90 ? 12.867 -0.239 9.782 1.00 95.12 90 SER A N 1
ATOM 676 C CA . SER A 1 90 ? 14.274 0.106 9.557 1.00 95.12 90 SER A CA 1
ATOM 677 C C . SER A 1 90 ? 15.086 -1.125 9.173 1.00 95.12 90 SER A C 1
ATOM 679 O O . SER A 1 90 ? 15.864 -1.068 8.229 1.00 95.12 90 SER A O 1
ATOM 681 N N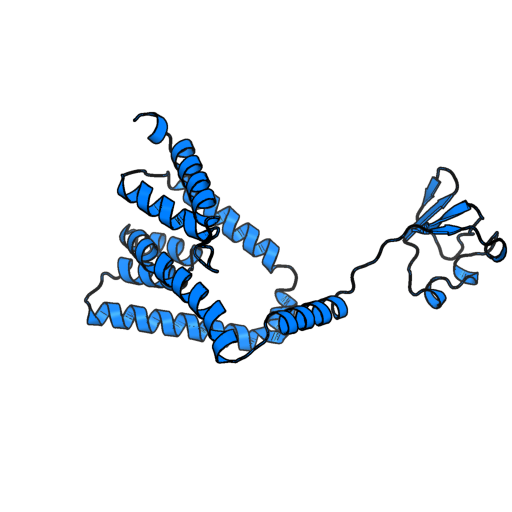 . PHE A 1 91 ? 14.875 -2.256 9.850 1.00 96.81 91 PHE A N 1
ATOM 682 C CA . PHE A 1 91 ? 15.546 -3.511 9.526 1.00 96.81 91 PHE A CA 1
ATOM 683 C C . PHE A 1 91 ? 15.232 -3.979 8.098 1.00 96.81 91 PHE A C 1
ATOM 685 O O . PHE A 1 91 ? 16.150 -4.317 7.350 1.00 96.81 91 PHE A O 1
ATOM 692 N N . ILE A 1 92 ? 13.961 -3.948 7.686 1.00 94.38 92 ILE A N 1
ATOM 693 C CA . ILE A 1 92 ? 13.540 -4.330 6.328 1.00 94.38 92 ILE A CA 1
ATOM 694 C C . ILE A 1 92 ? 14.164 -3.398 5.280 1.00 94.38 92 ILE A C 1
ATOM 696 O O . ILE A 1 92 ? 14.733 -3.869 4.298 1.00 94.38 92 ILE A O 1
ATOM 700 N N . VAL A 1 93 ? 14.115 -2.081 5.496 1.00 94.38 93 VAL A N 1
ATOM 701 C CA . VAL A 1 93 ? 14.670 -1.103 4.546 1.00 94.38 93 VAL A CA 1
ATOM 702 C C . VAL A 1 93 ? 16.189 -1.223 4.457 1.00 94.38 93 VAL A C 1
ATOM 704 O O . VAL A 1 93 ? 16.728 -1.314 3.357 1.00 94.38 93 VAL A O 1
ATOM 707 N N . ILE A 1 94 ? 16.891 -1.267 5.592 1.00 96.44 94 ILE A N 1
ATOM 708 C CA . ILE A 1 94 ? 18.356 -1.366 5.626 1.00 96.44 94 ILE A CA 1
ATOM 709 C C . ILE A 1 94 ? 18.815 -2.680 4.995 1.00 96.44 94 ILE A C 1
ATOM 711 O O . ILE A 1 94 ? 19.723 -2.663 4.168 1.00 96.44 94 ILE A O 1
ATOM 715 N N . SER A 1 95 ? 18.186 -3.810 5.331 1.00 96.81 95 SER A N 1
ATOM 716 C CA . SER A 1 95 ? 18.532 -5.100 4.720 1.00 96.81 95 SER A CA 1
ATOM 717 C C . SER A 1 95 ? 18.285 -5.102 3.211 1.00 96.81 95 SER A C 1
ATOM 719 O O . SER A 1 95 ? 19.159 -5.536 2.461 1.00 96.81 95 SER A O 1
ATOM 721 N N . GLY A 1 96 ? 17.167 -4.536 2.748 1.00 94.94 96 GLY A N 1
ATOM 722 C CA . GLY A 1 96 ? 16.886 -4.356 1.324 1.00 94.94 96 GLY A CA 1
ATOM 723 C C . GLY A 1 96 ? 17.945 -3.505 0.619 1.00 94.94 96 GLY A C 1
ATOM 724 O O . GLY A 1 96 ? 18.476 -3.915 -0.412 1.00 94.94 96 GLY A O 1
ATOM 725 N N . VAL A 1 97 ? 18.312 -2.357 1.195 1.00 95.38 97 VAL A N 1
ATOM 726 C CA . VAL A 1 97 ? 19.350 -1.463 0.651 1.00 95.38 97 VAL A CA 1
ATOM 727 C C . VAL A 1 97 ? 20.712 -2.154 0.603 1.00 95.38 97 VAL A C 1
ATOM 729 O O . VAL A 1 97 ? 21.398 -2.069 -0.413 1.00 95.38 97 VAL A O 1
ATOM 732 N N . LEU A 1 98 ? 21.103 -2.863 1.665 1.00 96.31 98 LEU A N 1
ATOM 733 C CA . LEU A 1 98 ? 22.368 -3.601 1.713 1.00 96.31 98 LEU A CA 1
ATOM 734 C C . LEU A 1 98 ? 22.420 -4.703 0.651 1.00 96.31 98 LEU A C 1
ATOM 736 O O . LEU A 1 98 ? 23.437 -4.843 -0.026 1.00 96.31 98 LEU A O 1
ATOM 740 N N . LEU A 1 99 ? 21.328 -5.452 0.469 1.00 94.75 99 LEU A N 1
ATOM 741 C CA . LEU A 1 99 ? 21.223 -6.471 -0.575 1.00 94.75 99 LEU A CA 1
ATOM 742 C C . LEU A 1 99 ? 21.298 -5.850 -1.973 1.00 94.75 99 LEU A C 1
ATOM 744 O O . LEU A 1 99 ? 22.086 -6.308 -2.799 1.00 94.75 99 LEU A O 1
ATOM 748 N N . ALA A 1 100 ? 20.539 -4.782 -2.230 1.00 94.06 100 ALA A N 1
ATOM 749 C CA . ALA A 1 100 ? 20.558 -4.082 -3.512 1.00 94.06 100 ALA A CA 1
ATOM 750 C C . ALA A 1 100 ? 21.952 -3.522 -3.831 1.00 94.06 100 ALA A C 1
ATOM 752 O O . ALA A 1 100 ? 22.456 -3.707 -4.938 1.00 94.06 100 ALA A O 1
ATOM 753 N N . PHE A 1 101 ? 22.618 -2.909 -2.850 1.00 94.56 101 PHE A N 1
ATOM 754 C CA . PHE A 1 101 ? 23.984 -2.408 -2.993 1.00 94.56 101 PHE A CA 1
ATOM 755 C C . PHE A 1 101 ? 25.001 -3.538 -3.215 1.00 94.56 101 PHE A C 1
ATOM 757 O O . PHE A 1 101 ? 25.888 -3.422 -4.064 1.00 94.56 101 PHE A O 1
ATOM 764 N N . GLY A 1 102 ? 24.863 -4.650 -2.488 1.00 94.19 102 GLY A N 1
ATOM 765 C CA . GLY A 1 102 ? 25.697 -5.839 -2.656 1.00 94.19 102 GLY A CA 1
ATOM 766 C C . GLY A 1 102 ? 25.586 -6.421 -4.063 1.00 94.19 102 GLY A C 1
ATOM 767 O O . GLY A 1 102 ? 26.604 -6.641 -4.719 1.00 94.19 102 GLY A O 1
ATOM 768 N N . PHE A 1 103 ? 24.362 -6.590 -4.567 1.00 92.25 103 PHE A N 1
ATOM 769 C CA . PHE A 1 103 ? 24.121 -7.074 -5.926 1.00 92.25 103 PHE A CA 1
ATOM 770 C C . PHE A 1 103 ? 24.573 -6.092 -6.999 1.00 92.25 103 PHE A C 1
ATOM 772 O O . PHE A 1 103 ? 25.161 -6.513 -7.994 1.00 92.25 103 PHE A O 1
ATOM 779 N N . MET A 1 104 ? 24.385 -4.792 -6.777 1.00 94.50 104 MET A N 1
ATOM 780 C CA . MET A 1 104 ? 24.906 -3.752 -7.662 1.00 94.50 104 MET A CA 1
ATOM 781 C C . MET A 1 104 ? 26.423 -3.879 -7.830 1.00 94.50 104 MET A C 1
ATOM 783 O O . MET A 1 104 ? 26.922 -3.821 -8.951 1.00 94.50 104 MET A O 1
ATOM 787 N N . LYS A 1 105 ? 27.164 -4.110 -6.738 1.00 93.25 105 LYS A N 1
ATOM 788 C CA . LYS A 1 105 ? 28.623 -4.268 -6.791 1.00 93.25 105 LYS A CA 1
ATOM 789 C C . LYS A 1 105 ? 29.054 -5.613 -7.382 1.00 93.25 105 LYS A C 1
ATOM 791 O O . LYS A 1 105 ? 30.018 -5.644 -8.138 1.00 93.25 105 LYS A O 1
ATOM 796 N N . LEU A 1 106 ? 28.358 -6.701 -7.046 1.00 95.19 106 LEU A N 1
ATOM 797 C CA . LEU A 1 106 ? 28.717 -8.056 -7.477 1.00 95.19 106 LEU A CA 1
ATOM 798 C C . LEU A 1 106 ? 28.440 -8.301 -8.966 1.00 95.19 106 LEU A C 1
ATOM 800 O O . LEU A 1 106 ? 29.246 -8.931 -9.640 1.00 95.19 106 LEU A O 1
ATOM 804 N N . PHE A 1 107 ? 27.317 -7.791 -9.472 1.00 93.94 107 PHE A N 1
ATOM 805 C CA . PHE A 1 107 ? 26.859 -8.006 -10.848 1.00 93.94 107 PHE A CA 1
ATOM 806 C C . PHE A 1 107 ? 27.017 -6.769 -11.743 1.00 93.94 107 PHE A C 1
ATOM 808 O O . PHE A 1 107 ? 26.557 -6.779 -12.880 1.00 93.94 107 PHE A O 1
ATOM 815 N N . SER A 1 108 ? 27.650 -5.702 -11.237 1.00 91.88 108 SER A N 1
ATOM 816 C CA . SER A 1 108 ? 27.852 -4.432 -11.956 1.00 91.88 108 SER A CA 1
ATOM 817 C C . SER A 1 108 ? 26.555 -3.854 -12.543 1.00 91.88 108 SER A C 1
ATOM 819 O O . SER A 1 108 ? 26.523 -3.367 -13.671 1.00 91.88 108 SER A O 1
ATOM 821 N N . ILE A 1 109 ? 25.470 -3.925 -11.768 1.00 92.56 109 ILE A N 1
ATOM 822 C CA . ILE A 1 109 ? 24.145 -3.438 -12.171 1.00 92.56 109 ILE A CA 1
ATOM 823 C C . ILE A 1 109 ? 24.142 -1.903 -12.157 1.00 92.56 109 ILE A C 1
ATOM 825 O O . ILE A 1 109 ? 24.722 -1.287 -11.261 1.00 92.56 109 ILE A O 1
ATOM 829 N N . ASP A 1 110 ? 23.462 -1.281 -13.124 1.00 94.69 110 ASP A N 1
ATOM 830 C CA . ASP A 1 110 ? 23.244 0.168 -13.131 1.00 94.69 110 ASP A CA 1
ATOM 831 C C . ASP A 1 110 ? 22.538 0.641 -11.848 1.00 94.69 110 ASP A C 1
ATOM 833 O O . ASP A 1 110 ? 21.625 -0.015 -11.341 1.00 94.69 110 ASP A O 1
ATOM 837 N N . LYS A 1 111 ? 22.929 1.813 -11.337 1.00 93.94 111 LYS A N 1
ATOM 838 C CA . LYS A 1 111 ? 22.374 2.370 -10.093 1.00 93.94 111 LYS A CA 1
ATOM 839 C C . LYS A 1 111 ? 20.869 2.605 -10.194 1.00 93.94 111 LYS A C 1
ATOM 841 O O . LYS A 1 111 ? 20.141 2.305 -9.253 1.00 93.94 111 LYS A O 1
ATOM 846 N N . SER A 1 112 ? 20.402 3.117 -11.330 1.00 95.12 112 SER A N 1
ATOM 847 C CA . SER A 1 112 ? 18.986 3.416 -11.558 1.00 95.12 112 SER A CA 1
ATOM 848 C C . SER A 1 112 ? 18.172 2.127 -11.613 1.00 95.12 112 SER A C 1
ATOM 850 O O . SER A 1 112 ? 17.121 2.031 -10.982 1.00 95.12 112 SER A O 1
ATOM 852 N N . LEU A 1 113 ? 18.702 1.102 -12.291 1.00 95.25 113 LEU A N 1
ATOM 853 C CA . LEU A 1 113 ? 18.096 -0.230 -12.314 1.00 95.25 113 LEU A CA 1
ATOM 854 C C . LEU A 1 113 ? 18.057 -0.856 -10.911 1.00 95.25 113 LEU A C 1
ATOM 856 O O . LEU A 1 113 ? 17.028 -1.397 -10.517 1.00 95.25 113 LEU A O 1
ATOM 860 N N . ALA A 1 114 ? 19.143 -0.755 -10.138 1.00 95.69 114 ALA A N 1
ATOM 861 C CA . ALA A 1 114 ? 19.238 -1.311 -8.788 1.00 95.69 114 ALA A CA 1
ATOM 862 C C . ALA A 1 114 ? 18.236 -0.673 -7.813 1.00 95.69 114 ALA A C 1
ATOM 864 O O . ALA A 1 114 ? 17.591 -1.387 -7.043 1.00 95.69 114 ALA A O 1
ATOM 865 N N . VAL A 1 115 ? 18.056 0.652 -7.866 1.00 95.50 115 VAL A N 1
ATOM 866 C CA . VAL A 1 115 ? 17.031 1.341 -7.063 1.00 95.50 115 VAL A CA 1
ATOM 867 C C . VAL A 1 115 ? 15.626 0.922 -7.510 1.00 95.50 115 VAL A C 1
ATOM 869 O O . VAL A 1 115 ? 14.780 0.643 -6.665 1.00 95.50 115 VAL A O 1
ATOM 872 N N . GLY A 1 116 ? 15.390 0.780 -8.818 1.00 95.00 116 GLY A N 1
ATOM 873 C CA . GLY A 1 116 ? 14.140 0.227 -9.346 1.00 95.00 116 GLY A CA 1
ATOM 874 C C . GLY A 1 116 ? 13.833 -1.174 -8.811 1.00 95.00 116 GLY A C 1
ATOM 875 O O . GLY A 1 116 ? 12.739 -1.426 -8.306 1.00 95.00 116 GLY A O 1
ATOM 876 N N . LEU A 1 117 ? 14.820 -2.075 -8.859 1.00 95.62 117 LEU A N 1
ATOM 877 C CA . LEU A 1 117 ? 14.721 -3.436 -8.322 1.00 95.62 117 LEU A CA 1
ATOM 878 C C . LEU A 1 117 ? 14.412 -3.429 -6.818 1.00 95.62 117 LEU A C 1
ATOM 880 O O . LEU A 1 117 ? 13.560 -4.194 -6.373 1.00 95.62 117 LEU A O 1
ATOM 884 N N . LEU A 1 118 ? 15.052 -2.546 -6.043 1.00 95.88 118 LEU A N 1
ATOM 885 C CA . LEU A 1 118 ? 14.770 -2.367 -4.616 1.00 95.88 118 LEU A CA 1
ATOM 886 C C . LEU A 1 118 ? 13.311 -1.951 -4.381 1.00 95.88 118 LEU A C 1
ATOM 888 O O . LEU A 1 118 ? 12.622 -2.563 -3.566 1.00 95.88 118 LEU A O 1
ATOM 892 N N . CYS A 1 119 ? 12.827 -0.938 -5.106 1.00 95.00 119 CYS A N 1
ATOM 893 C CA . CYS A 1 119 ? 11.445 -0.471 -4.996 1.00 95.00 119 CYS A CA 1
ATOM 894 C C . CYS A 1 119 ? 10.442 -1.566 -5.377 1.00 95.00 119 CYS A C 1
ATOM 896 O O . CYS A 1 119 ? 9.431 -1.721 -4.693 1.00 95.00 119 CYS A O 1
ATOM 898 N N . GLY A 1 120 ? 10.723 -2.343 -6.429 1.00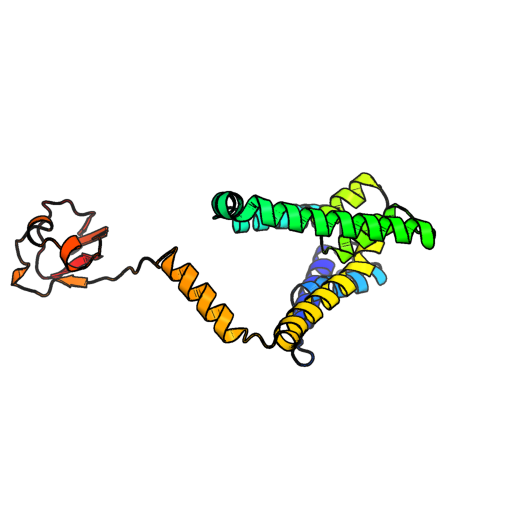 93.31 120 GLY A N 1
ATOM 899 C CA . GLY A 1 120 ? 9.870 -3.454 -6.854 1.00 93.31 120 GLY A CA 1
ATOM 900 C C . GLY A 1 120 ? 9.858 -4.598 -5.840 1.00 93.31 120 GLY A C 1
ATOM 901 O O . GLY A 1 120 ? 8.788 -5.064 -5.459 1.00 93.31 120 GLY A O 1
ATOM 902 N N . ALA A 1 121 ? 11.026 -4.996 -5.330 1.00 93.94 121 ALA A N 1
ATOM 903 C CA . ALA A 1 121 ? 11.154 -6.069 -4.343 1.00 93.94 121 ALA A CA 1
ATOM 904 C C . ALA A 1 121 ? 10.466 -5.727 -3.013 1.00 93.94 121 ALA A C 1
ATOM 906 O O . ALA A 1 121 ? 9.824 -6.583 -2.411 1.00 93.94 121 ALA A O 1
ATOM 907 N N . LEU A 1 122 ? 10.560 -4.466 -2.579 1.00 93.62 122 LEU A N 1
ATOM 908 C CA . LEU A 1 122 ? 9.859 -3.958 -1.397 1.00 93.62 122 LEU A CA 1
ATOM 909 C C . LEU A 1 122 ? 8.410 -3.543 -1.690 1.00 93.62 122 LEU A C 1
ATOM 911 O O . LEU A 1 122 ? 7.727 -3.045 -0.795 1.00 93.62 122 LEU A O 1
ATOM 915 N N . THR A 1 123 ? 7.923 -3.721 -2.923 1.00 91.31 123 THR A N 1
ATOM 916 C CA . THR A 1 123 ? 6.572 -3.330 -3.368 1.00 91.31 123 THR A CA 1
ATOM 917 C C . THR A 1 123 ? 6.219 -1.866 -3.055 1.00 91.31 123 THR A C 1
ATOM 919 O O . THR A 1 123 ? 5.066 -1.516 -2.819 1.00 91.31 123 THR A O 1
ATOM 922 N N . SER A 1 124 ? 7.223 -0.984 -3.052 1.00 90.94 124 SER A N 1
ATOM 923 C CA . SER A 1 124 ? 7.096 0.418 -2.648 1.00 90.94 124 SER A CA 1
ATOM 924 C C . SER A 1 124 ? 6.908 1.329 -3.861 1.00 90.94 124 SER A C 1
ATOM 926 O O . SER A 1 124 ? 7.859 1.908 -4.390 1.00 90.94 124 SER A O 1
ATOM 928 N N . THR A 1 125 ? 5.658 1.464 -4.309 1.00 88.06 125 THR A N 1
ATOM 929 C CA . THR A 1 125 ? 5.283 2.320 -5.452 1.00 88.06 125 THR A CA 1
ATOM 930 C C . THR A 1 125 ? 5.614 3.806 -5.241 1.00 88.06 125 THR A C 1
ATOM 932 O O . THR A 1 125 ? 6.159 4.409 -6.160 1.00 88.06 125 THR A O 1
ATOM 935 N N . PRO A 1 126 ? 5.397 4.419 -4.056 1.00 86.69 126 PRO A N 1
ATOM 936 C CA . PRO A 1 126 ? 5.864 5.787 -3.802 1.00 86.69 126 PRO A CA 1
ATOM 937 C C . PRO A 1 126 ? 7.390 5.913 -3.885 1.00 86.69 126 PRO A C 1
ATOM 939 O O . PRO A 1 126 ? 7.907 6.913 -4.377 1.00 86.69 126 PRO A O 1
ATOM 942 N N . GLY A 1 127 ? 8.115 4.874 -3.451 1.00 90.88 127 GLY A N 1
ATOM 943 C CA . GLY A 1 127 ? 9.568 4.811 -3.581 1.00 90.88 127 GLY A CA 1
ATOM 944 C C . GLY A 1 127 ? 10.030 4.820 -5.039 1.00 90.88 127 GLY A C 1
ATOM 945 O O . GLY A 1 127 ? 11.034 5.459 -5.340 1.00 90.88 127 GLY A O 1
ATOM 946 N N . LEU A 1 128 ? 9.283 4.176 -5.948 1.00 91.06 128 LEU A N 1
ATOM 947 C CA . LEU A 1 128 ? 9.588 4.199 -7.380 1.00 91.06 128 LEU A CA 1
ATOM 948 C C . LEU A 1 128 ? 9.525 5.618 -7.952 1.00 91.06 128 LEU A C 1
ATOM 950 O O . LEU A 1 128 ? 10.442 6.003 -8.664 1.00 91.06 128 LEU A O 1
ATOM 954 N N . THR A 1 129 ? 8.495 6.408 -7.653 1.00 88.06 129 THR A N 1
ATOM 955 C CA . THR A 1 129 ? 8.420 7.769 -8.216 1.00 88.06 129 THR A CA 1
ATOM 956 C C . THR A 1 129 ? 9.551 8.650 -7.713 1.00 88.06 129 THR A C 1
ATOM 958 O O . THR A 1 129 ? 10.179 9.334 -8.514 1.00 88.06 129 THR A O 1
ATOM 961 N N . VAL A 1 130 ? 9.917 8.537 -6.432 1.00 90.56 130 VAL A N 1
ATOM 962 C CA . VAL A 1 130 ? 11.119 9.207 -5.912 1.00 90.56 130 VAL A CA 1
ATOM 963 C C . VAL A 1 130 ? 12.379 8.719 -6.635 1.00 90.56 130 VAL A C 1
ATOM 965 O O . VAL A 1 130 ? 13.255 9.519 -6.950 1.00 90.56 130 VAL A O 1
ATOM 968 N N . ALA A 1 131 ? 12.482 7.422 -6.933 1.00 92.69 131 ALA A N 1
ATOM 969 C CA . ALA A 1 131 ? 13.604 6.869 -7.683 1.00 92.69 131 ALA A CA 1
ATOM 970 C C . ALA A 1 131 ? 13.661 7.380 -9.131 1.00 92.69 131 ALA A C 1
ATOM 972 O O . ALA A 1 131 ? 14.747 7.695 -9.615 1.00 92.69 131 ALA A O 1
ATOM 973 N N . ILE A 1 132 ? 12.522 7.485 -9.819 1.00 90.56 132 ILE A N 1
ATOM 974 C CA . ILE A 1 132 ? 12.431 8.039 -11.177 1.00 90.56 132 ILE A CA 1
ATOM 975 C C . ILE A 1 132 ? 12.869 9.504 -11.163 1.00 90.56 132 ILE A C 1
ATOM 977 O O . ILE A 1 132 ? 13.734 9.879 -11.952 1.00 90.56 132 ILE A O 1
ATOM 981 N N . ASP A 1 133 ? 12.349 10.302 -10.230 1.00 89.81 133 ASP A N 1
ATOM 982 C CA . ASP A 1 133 ? 12.698 11.719 -10.102 1.00 89.81 133 ASP A CA 1
ATOM 983 C C . ASP A 1 133 ? 14.190 11.906 -9.775 1.00 89.81 133 ASP A C 1
ATOM 985 O O . ASP A 1 133 ? 14.864 12.746 -10.371 1.00 89.81 133 ASP A O 1
ATOM 989 N N . ALA A 1 134 ? 14.742 11.084 -8.875 1.00 92.75 134 ALA A N 1
ATOM 990 C CA . ALA A 1 134 ? 16.143 11.168 -8.462 1.00 92.75 134 ALA A CA 1
ATOM 991 C C . ALA A 1 134 ? 17.132 10.673 -9.529 1.00 92.75 134 ALA A C 1
ATOM 993 O O . ALA A 1 134 ? 18.258 11.164 -9.599 1.00 92.75 134 ALA A O 1
ATOM 994 N N . THR A 1 135 ? 16.747 9.683 -10.339 1.00 92.31 135 THR A N 1
ATOM 995 C CA . THR A 1 135 ? 17.634 9.079 -11.350 1.00 92.31 135 THR A CA 1
ATOM 996 C C . THR A 1 135 ? 17.455 9.680 -12.737 1.00 92.31 135 THR A C 1
ATOM 998 O O . THR A 1 135 ? 18.357 9.555 -13.562 1.00 92.31 135 THR A O 1
ATOM 1001 N N . SER A 1 136 ? 16.306 10.312 -13.013 1.00 89.88 136 SER A N 1
ATOM 1002 C CA . SER A 1 136 ? 15.911 10.790 -14.346 1.00 89.88 136 SER A CA 1
ATOM 1003 C C . SER A 1 136 ? 16.076 9.720 -15.438 1.00 89.88 136 SER A C 1
ATOM 1005 O O . SER A 1 136 ? 16.379 10.030 -16.589 1.00 89.88 136 SER A O 1
ATOM 1007 N N . SER A 1 137 ? 15.909 8.444 -15.071 1.00 88.19 137 SER A N 1
ATOM 1008 C CA . SER A 1 137 ? 16.217 7.297 -15.923 1.00 88.19 137 SER A CA 1
ATOM 1009 C C . SER A 1 137 ? 15.043 6.318 -15.997 1.00 88.19 137 SER A C 1
ATOM 1011 O O . SER A 1 137 ? 14.521 5.903 -14.958 1.00 88.19 137 SER A O 1
ATOM 1013 N N . PRO A 1 138 ? 14.660 5.851 -17.203 1.00 85.75 138 PRO A N 1
ATOM 1014 C CA . PRO A 1 138 ? 13.610 4.843 -17.362 1.00 85.75 138 PRO A CA 1
ATOM 1015 C C . PRO A 1 138 ? 14.008 3.476 -16.781 1.00 85.75 138 PRO A C 1
ATOM 1017 O O . PRO A 1 138 ? 13.149 2.623 -16.554 1.00 85.75 138 PRO A O 1
ATOM 1020 N N . LEU A 1 139 ? 15.300 3.260 -16.503 1.00 91.56 139 LEU A N 1
ATOM 1021 C CA . LEU A 1 139 ? 15.806 2.024 -15.906 1.00 91.56 139 LEU A CA 1
ATOM 1022 C C . LEU A 1 139 ? 15.214 1.755 -14.515 1.00 91.56 139 LEU A C 1
ATOM 1024 O O . LEU A 1 139 ? 15.047 0.591 -14.159 1.00 91.56 139 LEU A O 1
ATOM 1028 N N . ALA A 1 140 ? 14.845 2.792 -13.755 1.00 92.81 140 ALA A N 1
ATOM 1029 C CA . ALA A 1 140 ? 14.176 2.619 -12.464 1.00 92.81 140 ALA A CA 1
ATOM 1030 C C . ALA A 1 140 ? 12.803 1.941 -12.625 1.00 92.81 140 ALA A C 1
ATOM 1032 O O . ALA A 1 140 ? 12.511 0.952 -11.948 1.00 92.81 140 ALA A O 1
ATOM 1033 N N . SER A 1 141 ? 11.994 2.402 -13.583 1.00 88.75 141 SER A N 1
ATOM 1034 C CA . SER A 1 141 ? 10.691 1.803 -13.903 1.00 88.75 141 SER A CA 1
ATOM 1035 C C . SER A 1 141 ? 10.828 0.372 -14.417 1.00 88.75 141 SER A C 1
ATOM 1037 O O . SER A 1 141 ? 10.049 -0.500 -14.034 1.00 88.75 141 SER A O 1
ATOM 1039 N N . ILE A 1 142 ? 11.852 0.107 -15.234 1.00 89.50 142 ILE A N 1
ATOM 1040 C CA . ILE A 1 142 ? 12.153 -1.243 -15.734 1.00 89.50 142 ILE A CA 1
ATOM 1041 C C . ILE A 1 142 ? 12.527 -2.175 -14.575 1.00 89.50 142 ILE A C 1
ATOM 1043 O O . ILE A 1 142 ? 11.965 -3.262 -14.456 1.00 89.50 142 ILE A O 1
ATOM 1047 N N . GLY A 1 143 ? 13.429 -1.745 -13.687 1.00 92.94 143 GLY A N 1
ATOM 1048 C CA . GLY A 1 143 ? 13.837 -2.526 -12.516 1.00 92.94 143 GLY A CA 1
ATOM 1049 C C . GLY A 1 143 ? 12.660 -2.847 -11.599 1.00 92.94 143 GLY A C 1
ATOM 1050 O O . GLY A 1 143 ? 12.494 -3.992 -11.180 1.00 92.94 143 GLY A O 1
ATOM 1051 N N . TYR A 1 144 ? 11.789 -1.868 -11.354 1.00 92.38 144 TYR A N 1
ATOM 1052 C CA . TYR A 1 144 ? 10.567 -2.089 -10.587 1.00 92.38 144 TYR A CA 1
ATOM 1053 C C . TYR A 1 144 ? 9.650 -3.110 -11.259 1.00 92.38 144 TYR A C 1
ATOM 1055 O O . TYR A 1 144 ? 9.192 -4.039 -10.596 1.00 92.38 144 TYR A O 1
ATOM 1063 N N . GLY A 1 145 ? 9.430 -2.986 -12.571 1.00 88.62 145 GLY A N 1
ATOM 1064 C CA . GLY A 1 145 ? 8.602 -3.917 -13.340 1.00 88.62 145 GLY A CA 1
ATOM 1065 C C . GLY A 1 145 ? 9.103 -5.363 -13.293 1.00 88.62 145 GLY A C 1
ATOM 1066 O O . GLY A 1 145 ? 8.291 -6.285 -13.282 1.00 88.62 145 GLY A O 1
ATOM 1067 N N . ILE A 1 146 ? 10.421 -5.571 -13.204 1.00 90.06 146 ILE A N 1
ATOM 1068 C CA . ILE A 1 146 ? 11.032 -6.902 -13.060 1.00 90.06 146 ILE A CA 1
ATOM 1069 C C . ILE A 1 146 ? 10.839 -7.450 -11.639 1.00 90.06 146 ILE A C 1
ATOM 1071 O O . ILE A 1 146 ? 10.426 -8.597 -11.464 1.00 90.06 146 ILE A O 1
ATOM 1075 N N . ALA A 1 147 ? 11.147 -6.652 -10.614 1.00 93.44 147 ALA A N 1
ATOM 1076 C CA . ALA A 1 147 ? 11.163 -7.129 -9.232 1.00 93.44 147 ALA A CA 1
ATOM 1077 C C . ALA A 1 147 ? 9.771 -7.214 -8.589 1.00 93.44 147 ALA A C 1
ATOM 1079 O O . ALA A 1 147 ? 9.558 -8.071 -7.733 1.00 93.44 147 ALA A O 1
ATOM 1080 N N . TYR A 1 148 ? 8.817 -6.372 -8.997 1.00 91.12 148 TYR A N 1
ATOM 1081 C CA . TYR A 1 148 ? 7.481 -6.315 -8.396 1.00 91.12 148 TYR A CA 1
ATOM 1082 C C . TYR A 1 148 ? 6.723 -7.654 -8.465 1.00 91.12 148 TYR A C 1
ATOM 1084 O O . TYR A 1 148 ? 6.280 -8.128 -7.415 1.00 91.12 148 TYR A O 1
ATOM 1092 N N . PRO A 1 149 ? 6.626 -8.333 -9.630 1.00 87.00 149 PRO A N 1
ATOM 1093 C CA . PRO A 1 149 ? 6.108 -9.697 -9.719 1.00 87.00 149 PRO A CA 1
ATOM 1094 C C . PRO A 1 149 ? 6.683 -10.669 -8.693 1.00 87.00 149 PRO A C 1
ATOM 1096 O O . PRO A 1 149 ? 5.943 -11.401 -8.036 1.00 87.00 149 PRO A O 1
ATOM 1099 N N . LEU A 1 150 ? 8.009 -10.669 -8.553 1.00 89.81 150 LEU A N 1
ATOM 1100 C CA . LEU A 1 150 ? 8.721 -11.578 -7.663 1.00 89.81 150 LEU A CA 1
ATOM 1101 C C . LEU A 1 150 ? 8.460 -11.229 -6.196 1.00 89.81 150 LEU A C 1
ATOM 1103 O O . LEU A 1 150 ? 8.272 -12.134 -5.386 1.00 89.81 150 LEU A O 1
ATOM 1107 N N . GLY A 1 151 ? 8.377 -9.936 -5.870 1.00 90.81 151 GLY A N 1
ATOM 1108 C CA . GLY A 1 151 ? 8.000 -9.451 -4.543 1.00 90.81 151 GLY A CA 1
ATOM 1109 C C . GLY A 1 151 ? 6.595 -9.905 -4.150 1.00 90.81 151 GLY A C 1
ATOM 1110 O O . GLY A 1 151 ? 6.418 -10.539 -3.111 1.00 90.81 151 GLY A O 1
ATOM 1111 N N . VAL A 1 152 ? 5.603 -9.672 -5.015 1.00 87.62 152 VAL A N 1
ATOM 1112 C CA . VAL A 1 152 ? 4.209 -10.083 -4.772 1.00 87.62 152 VAL A CA 1
ATOM 1113 C C . VAL A 1 152 ? 4.092 -11.598 -4.621 1.00 87.62 152 VAL A C 1
ATOM 1115 O O . VAL A 1 152 ? 3.504 -12.073 -3.649 1.00 87.62 152 VAL A O 1
ATOM 1118 N N . ILE A 1 153 ? 4.671 -12.371 -5.545 1.00 86.44 153 ILE A N 1
ATOM 1119 C CA . ILE A 1 153 ? 4.645 -13.840 -5.474 1.00 86.44 153 ILE A CA 1
ATOM 1120 C C . ILE A 1 153 ? 5.316 -14.320 -4.183 1.00 86.44 153 ILE A C 1
ATOM 1122 O O . ILE A 1 153 ? 4.772 -15.188 -3.500 1.00 86.44 153 ILE A O 1
ATOM 1126 N N . GLY A 1 154 ? 6.456 -13.730 -3.816 1.00 89.56 154 GLY A N 1
ATOM 1127 C CA . GLY A 1 154 ? 7.167 -14.036 -2.578 1.00 89.56 154 GLY A CA 1
ATOM 1128 C C . GLY A 1 154 ? 6.301 -13.816 -1.340 1.00 89.56 154 GLY A C 1
ATOM 1129 O O . GLY A 1 154 ? 6.172 -14.724 -0.519 1.00 89.56 154 GLY A O 1
ATOM 1130 N N . VAL A 1 155 ? 5.643 -12.657 -1.235 1.00 88.56 155 VAL A N 1
ATOM 1131 C CA . VAL A 1 155 ? 4.734 -12.337 -0.122 1.00 88.56 155 VAL A CA 1
ATOM 1132 C C . VAL A 1 155 ? 3.561 -13.314 -0.071 1.00 88.56 155 VAL A C 1
ATOM 1134 O O . VAL A 1 155 ? 3.269 -13.857 0.993 1.00 88.56 155 VAL A O 1
ATOM 1137 N N . ILE A 1 156 ? 2.919 -13.604 -1.207 1.00 85.50 156 ILE A N 1
ATOM 1138 C CA . ILE A 1 156 ? 1.791 -14.546 -1.279 1.00 85.50 156 ILE A CA 1
ATOM 1139 C C . ILE A 1 156 ? 2.202 -15.940 -0.790 1.00 85.50 156 ILE A C 1
ATOM 1141 O O . ILE A 1 156 ? 1.489 -16.560 0.006 1.00 85.50 156 ILE A O 1
ATOM 1145 N N . VAL A 1 157 ? 3.344 -16.446 -1.263 1.00 87.25 157 VAL A N 1
ATOM 1146 C CA . VAL A 1 157 ? 3.867 -17.752 -0.843 1.00 87.25 157 VAL A CA 1
ATOM 1147 C C . VAL A 1 157 ? 4.180 -17.732 0.648 1.00 87.25 157 VAL A C 1
ATOM 1149 O O . VAL A 1 157 ? 3.782 -18.652 1.358 1.00 87.25 157 VAL A O 1
ATOM 1152 N N . PHE A 1 158 ? 4.824 -16.676 1.143 1.00 89.56 158 PHE A N 1
ATOM 1153 C CA . PHE A 1 158 ? 5.207 -16.548 2.547 1.00 89.56 158 PHE A CA 1
ATOM 1154 C C . PHE A 1 158 ? 3.993 -16.517 3.484 1.00 89.56 158 PHE A C 1
ATOM 1156 O O . PHE A 1 158 ? 3.936 -17.299 4.434 1.00 89.56 158 PHE A O 1
ATOM 1163 N N . VAL A 1 159 ? 2.982 -15.699 3.173 1.00 86.94 159 VAL A N 1
ATOM 1164 C CA . VAL A 1 159 ? 1.737 -15.579 3.956 1.00 86.94 159 VAL A CA 1
ATOM 1165 C C . VAL A 1 159 ? 0.988 -16.911 4.040 1.00 86.94 159 VAL A C 1
ATOM 1167 O O . VAL A 1 159 ? 0.355 -17.196 5.051 1.00 86.94 159 VAL A O 1
ATOM 1170 N N . LYS A 1 160 ? 1.084 -17.769 3.019 1.00 82.94 160 LYS A N 1
ATOM 1171 C CA . LYS A 1 160 ? 0.468 -19.105 3.050 1.00 82.94 160 LYS A CA 1
ATOM 1172 C C . LYS A 1 160 ? 1.327 -20.173 3.702 1.00 82.94 160 LYS A C 1
ATOM 1174 O O . LYS A 1 160 ? 0.800 -21.089 4.333 1.00 82.94 160 LYS A O 1
ATOM 1179 N N . LEU A 1 161 ? 2.635 -20.099 3.500 1.00 87.94 161 LEU A N 1
ATOM 1180 C CA . LEU A 1 161 ? 3.560 -21.130 3.935 1.00 87.94 161 LEU A CA 1
ATOM 1181 C C . LEU A 1 161 ? 3.849 -21.019 5.433 1.00 87.94 161 LEU A C 1
ATOM 1183 O O . LEU A 1 161 ? 3.846 -22.037 6.121 1.00 87.94 161 LEU A O 1
ATOM 1187 N N . ILE A 1 162 ? 4.040 -19.806 5.956 1.00 90.31 162 ILE A N 1
ATOM 1188 C CA . ILE A 1 162 ? 4.420 -19.585 7.358 1.00 90.31 162 ILE A CA 1
ATOM 1189 C C . ILE A 1 162 ? 3.391 -20.130 8.354 1.00 90.31 162 ILE A C 1
ATOM 1191 O O . ILE A 1 162 ? 3.796 -20.905 9.221 1.00 90.31 162 ILE A O 1
ATOM 1195 N N . PRO A 1 163 ? 2.080 -19.843 8.241 1.00 87.31 163 PRO A N 1
ATOM 1196 C CA . PRO A 1 163 ? 1.091 -20.402 9.163 1.00 87.31 163 PRO A CA 1
ATOM 1197 C C . PRO A 1 163 ? 1.056 -21.930 9.114 1.00 87.31 163 PRO A C 1
ATOM 1199 O O . PRO A 1 163 ? 0.915 -22.587 10.143 1.00 87.31 163 PRO A O 1
ATOM 1202 N N . ARG A 1 164 ? 1.267 -22.513 7.926 1.00 86.25 164 ARG A N 1
ATOM 1203 C CA . ARG A 1 164 ? 1.317 -23.967 7.737 1.00 86.25 164 ARG A CA 1
ATOM 1204 C C . ARG A 1 164 ? 2.558 -24.595 8.376 1.00 86.25 164 ARG A C 1
ATOM 1206 O O . ARG A 1 164 ? 2.442 -25.665 8.968 1.00 86.25 164 ARG A O 1
ATOM 1213 N N . ILE A 1 165 ? 3.717 -23.940 8.284 1.00 91.75 165 ILE A N 1
ATOM 1214 C CA . ILE A 1 165 ? 4.960 -24.371 8.946 1.00 91.75 165 ILE A CA 1
ATOM 1215 C C . ILE A 1 165 ? 4.823 -24.256 10.467 1.00 91.75 165 ILE A C 1
ATOM 1217 O O . ILE A 1 165 ? 5.144 -25.200 11.185 1.00 91.75 165 ILE A O 1
ATOM 1221 N N . LEU A 1 166 ? 4.309 -23.126 10.954 1.00 90.75 166 LEU A N 1
ATOM 1222 C CA . LEU A 1 166 ? 4.132 -22.852 12.382 1.00 90.75 166 LEU A CA 1
ATOM 1223 C C . LEU A 1 166 ? 2.923 -23.580 12.994 1.00 90.75 166 LEU A C 1
ATOM 1225 O O . LEU A 1 166 ? 2.721 -23.501 14.202 1.00 90.75 166 LEU A O 1
ATOM 1229 N N . ARG A 1 167 ? 2.136 -24.302 12.181 1.00 88.44 167 ARG A N 1
ATOM 1230 C CA . ARG A 1 167 ? 0.896 -24.995 12.575 1.00 88.44 167 ARG A CA 1
ATOM 1231 C C . ARG A 1 167 ? -0.101 -24.069 13.286 1.00 88.44 167 ARG A C 1
ATOM 1233 O O . ARG A 1 167 ? -0.770 -24.477 14.232 1.00 88.44 167 ARG A O 1
ATOM 1240 N N . ILE A 1 168 ? -0.190 -22.825 12.820 1.00 86.88 168 ILE A N 1
ATOM 1241 C CA . ILE A 1 168 ? -1.115 -21.815 13.339 1.00 86.88 168 ILE A CA 1
ATOM 1242 C C . ILE A 1 168 ? -2.439 -21.933 12.586 1.00 86.88 168 ILE A C 1
ATOM 1244 O O . ILE A 1 168 ? -2.472 -21.901 11.354 1.00 86.88 168 ILE A O 1
ATOM 1248 N N . ASP A 1 169 ? -3.530 -22.045 13.338 1.00 84.75 169 ASP A N 1
ATOM 1249 C CA . ASP A 1 169 ? -4.881 -21.968 12.795 1.00 84.75 169 ASP A CA 1
ATOM 1250 C C . ASP A 1 169 ? -5.256 -20.498 12.560 1.00 84.75 169 ASP A C 1
ATOM 1252 O O . ASP A 1 169 ? -5.559 -19.754 13.495 1.00 84.75 169 ASP A O 1
ATOM 1256 N N . LEU A 1 170 ? -5.213 -20.087 11.291 1.00 82.50 170 LEU A N 1
ATOM 1257 C CA . LEU A 1 170 ? -5.554 -18.729 10.866 1.00 82.50 170 LEU A CA 1
ATOM 1258 C C . LEU A 1 170 ? -7.003 -18.354 11.190 1.00 82.50 170 LEU A C 1
ATOM 1260 O O . LEU A 1 170 ? -7.264 -17.193 11.490 1.00 82.50 170 LEU A O 1
ATOM 1264 N N . ALA A 1 171 ? -7.942 -19.305 11.137 1.00 83.25 171 ALA A N 1
ATOM 1265 C CA . ALA A 1 171 ? -9.342 -19.013 11.429 1.00 83.25 171 ALA A CA 1
ATOM 1266 C C . ALA A 1 171 ? -9.502 -18.659 12.909 1.00 83.25 171 ALA A C 1
ATOM 1268 O O . ALA A 1 171 ? -10.122 -17.652 13.241 1.00 83.25 171 ALA A O 1
ATOM 1269 N N . LYS A 1 172 ? -8.861 -19.435 13.790 1.00 87.50 172 LYS A N 1
ATOM 1270 C CA . LYS A 1 172 ? -8.883 -19.178 15.233 1.00 87.50 172 LYS A CA 1
ATOM 1271 C C . LYS A 1 172 ? -8.202 -17.860 15.606 1.00 87.50 172 LYS A C 1
ATOM 1273 O O . LYS A 1 172 ? -8.716 -17.143 16.463 1.00 87.50 172 LYS A O 1
ATOM 1278 N N . GLU A 1 173 ? -7.065 -17.544 14.987 1.00 86.25 173 GLU A N 1
ATOM 1279 C CA . GLU A 1 173 ? -6.340 -16.300 15.275 1.00 86.25 173 GLU A CA 1
ATOM 1280 C C . GLU A 1 173 ? -7.111 -15.070 14.777 1.00 86.25 173 GLU A C 1
ATOM 1282 O O . GLU A 1 173 ? -7.246 -14.103 15.523 1.00 86.25 173 GLU A O 1
ATOM 1287 N N . ASN A 1 174 ? -7.712 -15.131 13.582 1.00 85.06 174 AS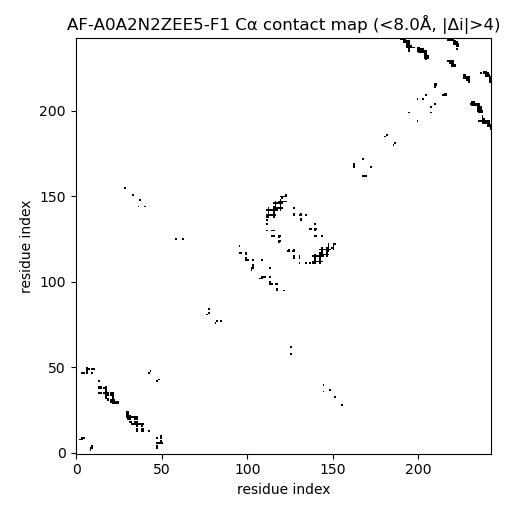N A N 1
ATOM 1288 C CA . ASN A 1 174 ? -8.570 -14.054 13.075 1.00 85.06 174 ASN A CA 1
ATOM 1289 C C . ASN A 1 174 ? -9.751 -13.786 14.016 1.00 85.06 174 ASN A C 1
ATOM 1291 O O . ASN A 1 174 ? -9.962 -12.644 14.412 1.00 85.06 174 ASN A O 1
ATOM 1295 N N . SER A 1 175 ? -10.465 -14.831 14.456 1.00 84.75 175 SER A N 1
ATOM 1296 C CA . SER A 1 175 ? -11.578 -14.671 15.405 1.00 84.75 175 SER A CA 1
ATOM 1297 C C . SER A 1 175 ? -11.137 -14.063 16.739 1.00 84.75 175 SER A C 1
ATOM 1299 O O . SER A 1 175 ? -11.897 -13.337 17.378 1.00 84.75 175 SER A O 1
ATOM 1301 N N . ARG A 1 176 ? -9.910 -14.357 17.187 1.00 87.25 176 ARG A N 1
ATOM 1302 C CA . ARG A 1 176 ? -9.348 -13.771 18.407 1.00 87.25 176 ARG A CA 1
ATOM 1303 C C . ARG A 1 176 ? -9.082 -12.276 18.237 1.00 87.25 176 ARG A C 1
ATOM 1305 O O . ARG A 1 176 ? -9.457 -11.510 19.120 1.00 87.25 176 ARG A O 1
ATOM 1312 N N . VAL A 1 177 ? -8.459 -11.875 17.128 1.00 82.94 177 VAL A N 1
ATOM 1313 C CA . VAL A 1 177 ? -8.177 -10.462 16.827 1.00 82.94 177 VAL A CA 1
ATOM 1314 C C . VAL A 1 177 ? -9.481 -9.677 16.684 1.00 82.94 177 VAL A C 1
ATOM 1316 O O . VAL A 1 177 ? -9.628 -8.642 17.326 1.00 82.94 177 VAL A O 1
ATOM 1319 N N . GLU A 1 178 ? -10.467 -10.211 15.958 1.00 81.62 178 GLU A N 1
ATOM 1320 C CA . GLU A 1 178 ? -11.798 -9.599 15.824 1.00 81.62 178 GLU A CA 1
ATOM 1321 C C . GLU A 1 178 ? -12.485 -9.400 17.185 1.00 81.62 178 GLU A C 1
ATOM 1323 O O . GLU A 1 178 ? -13.070 -8.348 17.446 1.00 81.62 178 GLU A O 1
ATOM 1328 N N . ALA A 1 179 ? -12.383 -10.379 18.092 1.00 81.31 179 ALA A N 1
ATOM 1329 C CA . ALA A 1 179 ? -12.939 -10.267 19.439 1.00 81.31 179 ALA A CA 1
ATOM 1330 C C . ALA A 1 179 ? -12.198 -9.233 20.309 1.00 81.31 179 ALA A C 1
ATOM 1332 O O . ALA A 1 179 ? -12.823 -8.564 21.136 1.00 81.31 179 ALA A O 1
ATOM 1333 N N . GLU A 1 180 ? -10.878 -9.094 20.160 1.00 80.19 180 GLU A N 1
ATOM 1334 C CA . GLU A 1 180 ? -10.092 -8.058 20.845 1.00 80.19 180 GLU A CA 1
ATOM 1335 C C . GLU A 1 180 ? -10.428 -6.655 20.312 1.00 80.19 180 GLU A C 1
ATOM 1337 O O . GLU A 1 180 ? -10.615 -5.731 21.108 1.00 80.19 180 GLU A O 1
ATOM 1342 N N . GLU A 1 181 ? -10.596 -6.502 18.997 1.00 74.00 181 GLU A N 1
ATOM 1343 C CA . GLU A 1 181 ? -11.017 -5.247 18.365 1.00 74.00 181 GLU A CA 1
ATOM 1344 C C . GLU A 1 181 ? -12.441 -4.847 18.765 1.00 74.00 181 GLU A C 1
ATOM 1346 O O . GLU A 1 181 ? -12.658 -3.702 19.163 1.00 74.00 181 GLU A O 1
ATOM 1351 N N . GLN A 1 182 ? -13.396 -5.783 18.766 1.00 73.81 182 GLN A N 1
ATOM 1352 C CA . GLN A 1 182 ? -14.764 -5.530 19.243 1.00 73.81 182 GLN A CA 1
ATOM 1353 C C . GLN A 1 182 ? -14.810 -5.128 20.720 1.00 73.81 182 GLN A C 1
ATOM 1355 O O . GLN A 1 182 ? -15.659 -4.334 21.118 1.00 73.81 182 GLN A O 1
ATOM 1360 N N . ARG A 1 183 ? -13.905 -5.647 21.556 1.00 71.62 183 ARG A N 1
ATOM 1361 C CA . ARG A 1 183 ? -13.794 -5.220 22.961 1.00 71.62 183 ARG A CA 1
ATOM 1362 C C . ARG A 1 183 ? -13.188 -3.827 23.095 1.00 71.62 183 ARG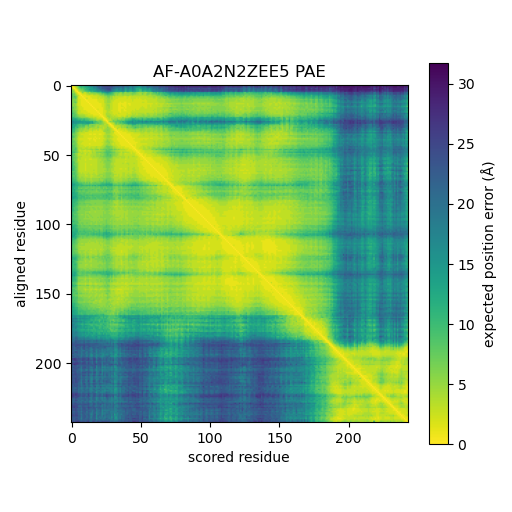 A C 1
ATOM 1364 O O . ARG A 1 183 ? -13.589 -3.085 23.987 1.00 71.62 183 ARG A O 1
ATOM 1371 N N . ALA A 1 184 ? -12.217 -3.487 22.249 1.00 69.88 184 ALA A N 1
ATOM 1372 C CA . ALA A 1 184 ? -11.560 -2.183 22.258 1.00 69.88 184 ALA A CA 1
ATOM 1373 C C . ALA A 1 184 ? -12.447 -1.072 21.670 1.00 69.88 184 ALA A C 1
ATOM 1375 O O . ALA A 1 184 ? -12.371 0.069 22.122 1.00 69.88 184 ALA A O 1
ATOM 1376 N N . SER A 1 185 ? -13.297 -1.406 20.698 1.00 67.88 185 SER A N 1
ATOM 1377 C CA . SER A 1 185 ? -14.247 -0.501 20.053 1.00 67.88 185 SER A CA 1
ATOM 1378 C C . SER A 1 185 ? -15.601 -1.205 19.887 1.00 67.88 185 SER A C 1
ATOM 1380 O O . SER A 1 185 ? -15.897 -1.742 18.814 1.00 67.88 185 SER A O 1
ATOM 1382 N N . PRO A 1 186 ? -16.426 -1.264 20.951 1.00 66.75 186 PRO A N 1
ATOM 1383 C CA . PRO A 1 186 ? -17.727 -1.912 20.871 1.00 66.75 186 PRO A CA 1
ATOM 1384 C C . PRO A 1 186 ? -18.595 -1.199 19.837 1.00 66.75 186 PRO A C 1
ATOM 1386 O O . PRO A 1 186 ? -18.739 0.025 19.861 1.00 66.75 186 PRO A O 1
ATOM 1389 N N . SER A 1 187 ? -19.190 -1.968 18.922 1.00 67.25 187 SER A N 1
ATOM 1390 C CA . SER A 1 187 ? -20.141 -1.429 17.954 1.00 67.25 187 SER A CA 1
ATOM 1391 C C . SER A 1 187 ? -21.288 -0.751 18.701 1.00 67.25 187 SER A C 1
ATOM 1393 O O . SER A 1 187 ? -21.979 -1.403 19.487 1.00 67.25 187 SER A O 1
ATOM 1395 N N . ILE A 1 188 ? -21.502 0.543 18.455 1.00 69.88 188 ILE A N 1
ATOM 1396 C CA . ILE A 1 188 ? -22.661 1.262 18.985 1.00 69.88 188 ILE A CA 1
ATOM 1397 C C . ILE A 1 188 ? -23.898 0.670 18.307 1.00 69.88 188 ILE A C 1
ATOM 1399 O O . ILE A 1 188 ? -24.164 0.931 17.133 1.00 69.88 188 ILE A O 1
ATOM 1403 N N . LEU A 1 189 ? -24.624 -0.175 19.036 1.00 76.12 189 LEU A N 1
ATOM 1404 C CA . LEU A 1 189 ? -25.893 -0.722 18.582 1.00 76.12 189 LEU A CA 1
ATOM 1405 C C . LEU A 1 189 ? -26.949 0.373 18.716 1.00 76.12 189 LEU A C 1
ATOM 1407 O O . LEU A 1 189 ? -27.236 0.831 19.818 1.00 76.12 189 LEU A O 1
ATOM 1411 N N . ASN A 1 190 ? -27.516 0.785 17.585 1.00 81.62 190 ASN A N 1
ATOM 1412 C CA . ASN A 1 190 ? -28.682 1.656 17.557 1.00 81.62 190 ASN A CA 1
ATOM 1413 C C . ASN A 1 190 ? -29.917 0.781 17.369 1.00 81.62 190 ASN A C 1
ATOM 1415 O O . ASN A 1 190 ? -29.979 -0.001 16.419 1.00 81.62 190 ASN A O 1
ATOM 1419 N N . ALA A 1 191 ? -30.893 0.927 18.251 1.00 84.75 191 ALA A N 1
ATOM 1420 C CA . ALA A 1 191 ? -32.164 0.231 18.165 1.00 84.75 191 ALA A CA 1
ATOM 1421 C C . ALA A 1 191 ? -33.294 1.223 18.425 1.00 84.75 191 ALA A C 1
ATOM 1423 O O . ALA A 1 191 ? -33.110 2.215 19.122 1.00 84.75 191 ALA A O 1
ATOM 1424 N N . HIS A 1 192 ? -34.444 0.954 17.822 1.00 89.12 192 HIS A N 1
ATOM 1425 C CA . HIS A 1 192 ? -35.652 1.732 18.029 1.00 89.12 192 HIS A CA 1
ATOM 1426 C C . HIS A 1 192 ? -36.594 0.918 18.909 1.00 89.12 192 HIS A C 1
ATOM 1428 O O . HIS A 1 192 ? -36.861 -0.244 18.602 1.00 89.12 192 HIS A O 1
ATOM 1434 N N . PHE A 1 193 ? -37.075 1.519 19.989 1.00 89.19 193 PHE A N 1
ATOM 1435 C CA . PHE A 1 193 ? -37.990 0.891 20.934 1.00 89.19 193 PHE A CA 1
ATOM 1436 C C . PHE A 1 193 ? -39.251 1.731 21.062 1.00 89.19 193 PHE A C 1
ATOM 1438 O O . PHE A 1 193 ? -39.166 2.939 21.265 1.00 89.19 193 PHE A O 1
ATOM 1445 N N . GLU A 1 194 ? -40.409 1.090 20.969 1.00 92.12 194 GLU A N 1
ATOM 1446 C CA . GLU A 1 194 ? -41.690 1.727 21.250 1.00 92.12 194 GLU A CA 1
ATOM 1447 C C . GLU A 1 194 ? -42.046 1.548 22.730 1.00 92.12 194 GLU A C 1
ATOM 1449 O O . GLU A 1 194 ? -41.869 0.472 23.313 1.00 92.12 194 GLU A O 1
ATOM 1454 N N . VAL A 1 195 ? -42.512 2.616 23.372 1.00 90.56 195 VAL A N 1
ATOM 1455 C CA . VAL A 1 195 ? -42.926 2.577 24.776 1.00 90.56 195 VAL A CA 1
ATOM 1456 C C . VAL A 1 195 ? -44.305 1.933 24.877 1.00 90.56 195 VAL A C 1
ATOM 1458 O O . VAL A 1 195 ? -45.322 2.600 24.738 1.00 90.56 195 VAL A O 1
ATOM 1461 N N . GLU A 1 196 ? -44.350 0.641 25.184 1.00 89.88 196 GLU A N 1
ATOM 1462 C CA . GLU A 1 196 ? -45.616 -0.075 25.426 1.00 89.88 196 GLU A CA 1
ATOM 1463 C C . GLU A 1 196 ? -45.988 -0.149 26.919 1.00 89.88 196 GLU A C 1
ATOM 1465 O O . GLU A 1 196 ? -47.140 -0.380 27.291 1.00 89.88 196 GLU A O 1
ATOM 1470 N N . ASN A 1 197 ? -45.014 0.032 27.816 1.00 88.12 197 ASN A N 1
ATOM 1471 C CA . ASN A 1 197 ? -45.213 -0.206 29.243 1.00 88.12 197 ASN A CA 1
ATOM 1472 C C . ASN A 1 197 ? -45.957 0.954 29.927 1.00 88.12 197 ASN A C 1
ATOM 1474 O O . ASN A 1 197 ? -45.410 2.039 30.119 1.00 88.12 197 ASN A O 1
ATOM 1478 N N . LEU A 1 198 ? -47.169 0.681 30.418 1.00 86.06 198 LEU A N 1
ATOM 1479 C CA . LEU A 1 198 ? -48.009 1.639 31.152 1.00 86.06 198 LEU A CA 1
ATOM 1480 C C . LEU A 1 198 ? -47.336 2.239 32.398 1.00 86.06 198 LEU A C 1
ATOM 1482 O O . LEU A 1 198 ? -47.660 3.353 32.795 1.00 86.06 198 LEU A O 1
ATOM 1486 N N . SER A 1 199 ? -46.374 1.538 33.004 1.00 84.44 199 SER A N 1
ATOM 1487 C CA . SER A 1 199 ? -45.639 2.012 34.188 1.00 84.44 199 SER A CA 1
ATOM 1488 C C . SER A 1 199 ? -44.645 3.135 33.884 1.00 84.44 199 SER A C 1
ATOM 1490 O O . SER A 1 199 ? -44.120 3.742 34.822 1.00 84.44 199 SER A O 1
ATOM 1492 N N . VAL A 1 200 ? -44.343 3.356 32.601 1.00 85.62 200 VAL A N 1
ATOM 1493 C CA . VAL A 1 200 ? -43.448 4.404 32.085 1.00 85.62 200 VAL A CA 1
ATOM 1494 C C . VAL A 1 200 ? -44.223 5.688 31.785 1.00 85.62 200 VAL A C 1
ATOM 1496 O O . VAL A 1 200 ? -43.643 6.768 31.824 1.00 85.62 200 VAL A O 1
ATOM 1499 N N . ASN A 1 201 ? -45.533 5.574 31.552 1.00 89.12 201 ASN A N 1
ATOM 1500 C CA . ASN A 1 201 ? -46.386 6.685 31.162 1.00 89.12 201 ASN A CA 1
ATOM 1501 C C . ASN A 1 201 ? -46.345 7.825 32.190 1.00 89.12 201 ASN A C 1
ATOM 1503 O O . ASN A 1 201 ? -46.667 7.621 33.363 1.00 89.12 201 ASN A O 1
ATOM 1507 N N . GLY A 1 202 ? -45.975 9.024 31.745 1.00 86.56 202 GLY A N 1
ATOM 1508 C CA . GLY A 1 202 ? -45.943 10.214 32.593 1.00 86.56 202 GLY A CA 1
ATOM 1509 C C . GLY A 1 202 ? -44.726 10.310 33.517 1.00 86.56 202 GLY A C 1
ATOM 1510 O O . GLY A 1 202 ? -44.666 11.238 34.319 1.00 86.56 202 GLY A O 1
ATOM 1511 N N . LYS A 1 203 ? -43.753 9.394 33.415 1.00 89.88 203 LYS A N 1
ATOM 1512 C CA . LYS A 1 203 ? -42.494 9.466 34.172 1.00 89.88 203 LYS A CA 1
ATOM 1513 C C . LYS A 1 203 ? -41.387 10.118 33.365 1.00 89.88 203 LYS A C 1
ATOM 1515 O O . LYS A 1 203 ? -41.330 9.995 32.140 1.00 89.88 203 LYS A O 1
ATOM 1520 N N . THR A 1 204 ? -40.472 10.775 34.067 1.00 89.69 204 THR A N 1
ATOM 1521 C CA . THR A 1 204 ? -39.297 11.388 33.436 1.00 89.69 204 THR A CA 1
ATOM 1522 C C . THR A 1 204 ? -38.184 10.369 33.194 1.00 89.69 204 THR A C 1
ATOM 1524 O O . THR A 1 204 ? -38.051 9.368 33.904 1.00 89.69 204 THR A O 1
ATOM 1527 N N . ILE A 1 205 ? -37.318 10.644 32.216 1.00 87.12 205 ILE A N 1
ATOM 1528 C CA . ILE A 1 205 ? -36.112 9.837 31.955 1.00 87.12 205 ILE A CA 1
ATOM 1529 C C . ILE A 1 205 ? -35.231 9.725 33.211 1.00 87.12 205 ILE A C 1
ATOM 1531 O O . ILE A 1 205 ? -34.655 8.662 33.469 1.00 87.12 205 ILE A O 1
ATOM 1535 N N . CYS A 1 206 ? -35.144 10.797 34.008 1.00 86.75 206 CYS A N 1
ATOM 1536 C CA . CYS A 1 206 ? -34.404 10.818 35.270 1.00 86.75 206 CYS A CA 1
ATOM 1537 C C . CYS A 1 206 ? -34.968 9.820 36.298 1.00 86.75 206 CYS A C 1
ATOM 1539 O O . CYS A 1 206 ? -34.213 9.038 36.882 1.00 86.75 206 CYS A O 1
ATOM 1541 N N . GLU A 1 207 ? -36.291 9.787 36.475 1.00 88.25 207 GLU A N 1
ATOM 1542 C CA . GLU A 1 207 ? -36.968 8.865 37.398 1.00 88.25 207 GLU A CA 1
ATOM 1543 C C . GLU A 1 207 ? -36.825 7.404 36.971 1.00 88.25 207 GLU A C 1
ATOM 1545 O O . GLU A 1 207 ? -36.636 6.519 37.808 1.00 88.25 207 GLU A O 1
ATOM 1550 N N . LEU A 1 208 ? -36.883 7.154 35.663 1.00 86.69 208 LEU A N 1
ATOM 1551 C CA . LEU A 1 208 ? -36.803 5.814 35.086 1.00 86.69 208 LEU A CA 1
ATOM 1552 C C . LEU A 1 208 ? -35.388 5.234 35.106 1.00 86.69 208 LEU A C 1
ATOM 1554 O O . LEU A 1 208 ? -35.228 4.027 34.945 1.00 86.69 208 LEU A O 1
ATOM 1558 N N . LYS A 1 209 ? -34.355 6.069 35.291 1.00 86.88 209 LYS A N 1
ATOM 1559 C CA . LYS A 1 209 ? -32.941 5.654 35.356 1.00 86.88 209 LYS A CA 1
ATOM 1560 C C . LYS A 1 209 ? -32.535 4.712 34.210 1.00 86.88 209 LYS A C 1
ATOM 1562 O O . LYS A 1 209 ? -31.739 3.791 34.406 1.00 86.88 209 LYS A O 1
ATOM 1567 N N . LEU A 1 210 ? -33.044 4.970 32.999 1.00 83.12 210 LEU A N 1
ATOM 1568 C CA . LEU A 1 210 ? -32.894 4.104 31.818 1.00 83.12 210 LEU A CA 1
ATOM 1569 C C . LEU A 1 210 ? -31.437 3.718 31.536 1.00 83.12 210 LEU A C 1
ATOM 1571 O O . LEU A 1 210 ? -31.147 2.550 31.279 1.00 83.12 210 LEU A O 1
ATOM 1575 N N . ARG A 1 211 ? -30.507 4.672 31.663 1.00 83.75 211 ARG A N 1
ATOM 1576 C CA . ARG A 1 211 ? -29.070 4.435 31.462 1.00 83.75 211 ARG A CA 1
ATOM 1577 C C . ARG A 1 211 ? -28.485 3.449 32.472 1.00 83.75 211 ARG A C 1
ATOM 1579 O O . ARG A 1 211 ? -27.670 2.617 32.100 1.00 83.75 211 ARG A O 1
ATOM 1586 N N . SER A 1 212 ? -28.902 3.519 33.734 1.00 85.62 212 SER A N 1
ATOM 1587 C CA . SER A 1 212 ? -28.428 2.600 34.775 1.00 85.62 212 SER A CA 1
ATOM 1588 C C . SER A 1 212 ? -29.027 1.204 34.620 1.00 85.62 212 SER A C 1
ATOM 1590 O O . SER A 1 212 ? -28.376 0.226 34.966 1.00 85.62 212 SER A O 1
ATOM 1592 N N . MET A 1 213 ? -30.257 1.110 34.104 1.00 83.75 213 MET A N 1
ATOM 1593 C CA . MET A 1 213 ? -30.936 -0.169 33.883 1.00 83.75 213 MET A CA 1
ATOM 1594 C C . MET A 1 213 ? -30.438 -0.905 32.637 1.00 83.75 213 MET A C 1
ATOM 1596 O O . MET A 1 213 ? -30.312 -2.124 32.662 1.00 83.75 213 MET A O 1
ATOM 1600 N N . THR A 1 214 ? -30.185 -0.179 31.547 1.00 82.94 214 THR A N 1
ATOM 1601 C CA . THR A 1 214 ? -29.934 -0.778 30.222 1.00 82.94 214 THR A CA 1
ATOM 1602 C C . THR A 1 214 ? -28.515 -0.560 29.707 1.00 82.94 214 THR A C 1
ATOM 1604 O O . THR A 1 214 ? -28.104 -1.213 28.755 1.00 82.94 214 THR A O 1
ATOM 1607 N N . GLY A 1 215 ? -27.765 0.385 30.281 1.00 81.50 215 GLY A N 1
ATOM 1608 C CA . GLY A 1 215 ? -26.492 0.853 29.725 1.00 81.50 215 GLY A CA 1
ATOM 1609 C C . GLY A 1 215 ? -26.636 1.682 28.440 1.00 81.50 215 GLY A C 1
ATOM 1610 O O . GLY A 1 215 ? -25.648 2.258 27.985 1.00 81.50 215 GLY A O 1
ATOM 1611 N N . ALA A 1 216 ? -27.843 1.788 27.872 1.00 84.38 216 ALA A N 1
ATOM 1612 C CA . ALA A 1 216 ? -28.115 2.535 26.653 1.00 84.38 216 ALA A CA 1
ATOM 1613 C C . ALA A 1 216 ? -28.303 4.033 26.938 1.00 84.38 216 ALA A C 1
ATOM 1615 O O . ALA A 1 216 ? -28.725 4.446 28.022 1.00 84.38 216 ALA A O 1
ATOM 1616 N N . THR A 1 217 ? -27.977 4.861 25.947 1.00 86.88 217 THR A N 1
ATOM 1617 C CA . THR A 1 217 ? -28.219 6.308 25.987 1.00 86.88 217 THR A CA 1
ATOM 1618 C C . THR A 1 217 ? -29.287 6.637 24.965 1.00 86.88 217 THR A C 1
ATOM 1620 O O . THR A 1 217 ? -29.104 6.344 23.790 1.00 86.88 217 THR A O 1
ATOM 1623 N N . VAL A 1 218 ? -30.377 7.260 25.412 1.00 89.50 218 VAL A N 1
ATOM 1624 C CA . VAL A 1 218 ? -31.424 7.730 24.506 1.00 89.50 218 VAL A CA 1
ATOM 1625 C C . VAL A 1 218 ? -30.895 8.930 23.727 1.00 89.50 218 VAL A C 1
ATOM 1627 O O . VAL A 1 218 ? -30.577 9.969 24.304 1.00 89.50 218 VAL A O 1
ATOM 1630 N N . SER A 1 219 ? -30.793 8.773 22.416 1.00 90.56 219 SER A N 1
ATOM 1631 C CA . SER A 1 219 ? -30.340 9.788 21.470 1.00 90.56 219 SER A CA 1
ATOM 1632 C C . SER A 1 219 ? -31.486 10.666 20.963 1.00 90.56 219 SER A C 1
ATOM 1634 O O . SER A 1 219 ? -31.301 11.870 20.767 1.00 90.56 219 SER A O 1
ATOM 1636 N N . ARG A 1 220 ? -32.672 10.080 20.748 1.00 91.69 220 ARG A N 1
ATOM 1637 C CA . ARG A 1 220 ? -33.869 10.755 20.219 1.00 91.69 220 ARG A CA 1
ATOM 1638 C C . ARG A 1 220 ? -35.136 10.152 20.808 1.00 91.69 220 ARG A C 1
ATOM 1640 O O . ARG A 1 220 ? -35.200 8.948 21.047 1.00 91.69 220 ARG A O 1
ATOM 1647 N N . ILE A 1 221 ? -36.159 10.989 20.931 1.00 92.75 221 ILE A N 1
ATOM 1648 C CA . ILE A 1 221 ? -37.537 10.559 21.169 1.00 92.75 221 ILE A CA 1
ATOM 1649 C C . ILE A 1 221 ? -38.407 11.133 20.062 1.00 92.75 221 ILE A C 1
ATOM 1651 O O . ILE A 1 221 ? -38.242 12.291 19.669 1.00 92.75 221 ILE A O 1
ATOM 1655 N N . GLN A 1 222 ? -39.313 10.316 19.548 1.00 92.06 222 GLN A N 1
ATOM 1656 C CA . GLN A 1 222 ? -40.398 10.746 18.688 1.00 92.06 222 GLN A CA 1
ATOM 1657 C C . GLN A 1 222 ? -41.719 10.585 19.438 1.00 92.06 222 GLN A C 1
ATOM 1659 O O . GLN A 1 222 ? -42.082 9.472 19.810 1.00 92.06 222 GLN A O 1
ATOM 1664 N N . HIS A 1 223 ? -42.418 11.703 19.626 1.00 90.81 223 HIS A N 1
ATOM 1665 C CA . HIS A 1 223 ? -43.765 11.762 20.185 1.00 90.81 223 HIS A CA 1
ATOM 1666 C C . HIS A 1 223 ? -44.718 12.215 19.074 1.00 90.81 223 HIS A C 1
ATOM 1668 O O . HIS A 1 223 ? -44.630 13.351 18.593 1.00 90.81 223 HIS A O 1
ATOM 1674 N N . GLY A 1 224 ? -45.582 11.313 18.604 1.00 86.50 224 GLY A N 1
ATOM 1675 C CA . GLY A 1 224 ? -46.389 11.547 17.403 1.00 86.50 224 GLY A CA 1
ATOM 1676 C C . GLY A 1 224 ? -45.511 11.815 16.171 1.00 86.50 224 GLY A C 1
ATOM 1677 O O . GLY A 1 224 ? -44.696 10.977 15.784 1.00 86.50 224 GLY A O 1
ATOM 1678 N N . GLU A 1 225 ? -45.645 12.997 15.562 1.00 87.38 225 GLU A N 1
ATOM 1679 C CA . GLU A 1 225 ? -44.838 13.407 14.397 1.00 87.38 225 GLU A CA 1
ATOM 1680 C C . GLU A 1 225 ? -43.576 14.212 14.755 1.00 87.38 225 GLU A C 1
ATOM 1682 O O . GLU A 1 225 ? -42.764 14.531 13.884 1.00 87.38 225 GLU A O 1
ATOM 1687 N N . HIS A 1 226 ? -43.368 14.543 16.032 1.00 89.38 226 HIS A N 1
ATOM 1688 C CA . HIS A 1 226 ? -42.258 15.394 16.453 1.00 89.38 226 HIS A CA 1
ATOM 1689 C C . HIS A 1 226 ? -41.105 14.574 17.026 1.00 89.38 226 HIS A C 1
ATOM 1691 O O . HIS A 1 226 ? -41.243 13.912 18.053 1.00 89.38 226 HIS A O 1
ATOM 1697 N N . CYS A 1 227 ? -39.937 14.665 16.385 1.00 90.19 227 CYS A N 1
ATOM 1698 C CA . CYS A 1 227 ? -38.696 14.064 16.862 1.00 90.19 227 CYS A CA 1
ATOM 1699 C C . CYS A 1 227 ? -37.789 15.129 17.489 1.00 90.19 227 CYS A C 1
ATOM 1701 O O . CYS A 1 227 ? -37.475 16.137 16.853 1.00 90.19 227 CYS A O 1
ATOM 1703 N N . PHE A 1 228 ? -37.339 14.902 18.721 1.00 91.81 228 PHE A N 1
ATOM 1704 C CA . PHE A 1 228 ? -36.490 15.836 19.455 1.00 91.81 228 PHE A CA 1
ATOM 1705 C C . PHE A 1 228 ? -35.419 15.110 20.277 1.00 91.81 228 PHE A C 1
ATOM 1707 O O . PHE A 1 228 ? -35.459 13.892 20.475 1.00 91.81 228 PHE A O 1
ATOM 1714 N N . THR A 1 229 ? -34.408 15.863 20.709 1.00 92.25 229 THR A N 1
ATOM 1715 C CA . THR A 1 229 ? -33.352 15.355 21.590 1.00 92.25 229 THR A CA 1
ATOM 1716 C C . THR A 1 229 ? -33.823 15.482 23.043 1.00 92.25 229 THR A C 1
ATOM 1718 O O . THR A 1 229 ? -34.166 16.594 23.448 1.00 92.25 229 THR A O 1
ATOM 1721 N N . PRO A 1 230 ? -33.865 14.389 23.824 1.00 89.44 230 PRO A N 1
ATOM 1722 C CA . PRO A 1 230 ? -34.353 14.435 25.197 1.00 89.44 230 PRO A CA 1
ATOM 1723 C C . PRO A 1 230 ? -33.427 15.177 26.161 1.00 89.44 230 PRO A C 1
ATOM 1725 O O . PRO A 1 230 ? -32.204 15.149 26.027 1.00 89.44 230 PRO A O 1
ATOM 1728 N N . SER A 1 231 ? -34.041 15.740 27.199 1.00 88.44 231 SER A N 1
ATOM 1729 C CA . SER A 1 231 ? -33.399 16.254 28.411 1.00 88.44 231 SER A CA 1
ATOM 1730 C C . SER A 1 231 ? -33.720 15.341 29.601 1.00 88.44 231 SER A C 1
ATOM 1732 O O . SER A 1 231 ? -34.596 14.482 29.520 1.00 88.44 231 SER A O 1
ATOM 1734 N N . PHE A 1 232 ? -33.040 15.528 30.737 1.00 84.38 232 PHE A N 1
ATOM 1735 C CA . PHE A 1 232 ? -33.277 14.722 31.948 1.00 84.38 232 PHE A CA 1
ATOM 1736 C C . PHE A 1 232 ? -34.737 14.762 32.436 1.00 84.38 232 PHE A C 1
ATOM 1738 O O . PHE A 1 232 ? -35.243 13.748 32.920 1.00 84.38 232 PHE A O 1
ATOM 1745 N N . ASP A 1 233 ? -35.414 15.893 32.235 1.00 89.75 233 ASP A N 1
ATOM 1746 C CA . ASP A 1 233 ? -36.804 16.127 32.646 1.00 89.75 233 ASP A CA 1
ATOM 1747 C C . ASP A 1 233 ? -37.830 15.754 31.563 1.00 89.75 233 ASP A C 1
ATOM 1749 O O . ASP A 1 233 ? -39.025 15.997 31.719 1.00 89.75 233 ASP A O 1
ATOM 1753 N N . THR A 1 234 ? -37.390 15.182 30.437 1.00 89.50 234 THR A N 1
ATOM 1754 C CA . THR A 1 234 ? -38.310 14.745 29.385 1.00 89.50 234 THR A CA 1
ATOM 1755 C C . THR A 1 234 ? -39.180 13.601 29.897 1.00 89.50 234 THR A C 1
ATOM 1757 O O . THR A 1 234 ? -38.674 12.599 30.404 1.00 89.50 234 THR A O 1
ATOM 1760 N N . VAL A 1 235 ? -40.494 13.772 29.751 1.00 91.06 235 VAL A N 1
ATOM 1761 C CA . VAL A 1 235 ? -41.519 12.792 30.115 1.00 91.06 235 VAL A CA 1
ATOM 1762 C C . VAL A 1 235 ? -41.753 11.840 28.948 1.00 91.06 235 VAL A C 1
ATOM 1764 O O . VAL A 1 235 ? -41.857 12.291 27.809 1.00 91.06 235 VAL A O 1
ATOM 1767 N N . LEU A 1 236 ? -41.837 10.543 29.245 1.00 90.44 236 LEU A N 1
ATOM 1768 C CA . LEU A 1 236 ? -42.168 9.504 28.272 1.00 90.44 236 LEU A CA 1
ATOM 1769 C C . LEU A 1 236 ? -43.651 9.142 28.336 1.00 90.44 236 LEU A C 1
ATOM 1771 O O . LEU A 1 236 ? -44.221 8.970 29.419 1.00 90.44 236 LEU A O 1
ATOM 1775 N N . TYR A 1 237 ? -44.253 8.972 27.167 1.00 90.94 237 TYR A N 1
ATOM 1776 C CA . TYR A 1 237 ? -45.627 8.518 27.000 1.00 90.94 237 TYR A CA 1
ATOM 1777 C C . TYR A 1 237 ? -45.673 7.181 26.269 1.00 90.94 237 TYR A C 1
ATOM 1779 O O . TYR A 1 237 ? -44.754 6.799 25.546 1.00 90.94 237 TYR A O 1
ATOM 1787 N N . VAL A 1 238 ? -46.761 6.445 26.478 1.00 90.25 238 VAL A N 1
ATOM 1788 C CA . VAL A 1 238 ? -47.014 5.207 25.733 1.00 90.25 238 VAL A CA 1
ATOM 1789 C C . VAL A 1 238 ? -47.219 5.542 24.254 1.00 90.25 238 VAL A C 1
ATOM 1791 O O . VAL A 1 238 ? -47.964 6.468 23.935 1.00 90.25 238 VAL A O 1
ATOM 1794 N N . GLY A 1 239 ? -46.557 4.794 23.371 1.00 87.69 239 GLY A N 1
ATOM 1795 C CA . GLY A 1 239 ? -46.498 5.053 21.928 1.00 87.69 239 GLY A CA 1
ATOM 1796 C C . GLY A 1 239 ? -45.326 5.939 21.484 1.00 87.69 239 GLY A C 1
ATOM 1797 O O . GLY A 1 239 ? -45.158 6.166 20.287 1.00 87.69 239 GLY A O 1
ATOM 1798 N N . ASP A 1 240 ? -44.493 6.426 22.412 1.00 91.44 240 ASP A N 1
ATOM 1799 C CA . ASP A 1 240 ? -43.255 7.123 22.049 1.00 91.44 240 ASP A CA 1
ATOM 1800 C C . ASP A 1 240 ? -42.243 6.156 21.435 1.00 91.44 240 ASP A C 1
ATOM 1802 O O . ASP A 1 240 ? -42.045 5.046 21.934 1.00 91.44 240 ASP A O 1
ATOM 1806 N N . ILE A 1 241 ? -41.538 6.606 20.395 1.00 90.81 241 ILE A N 1
ATOM 1807 C CA . ILE A 1 241 ? -40.426 5.853 19.803 1.00 90.81 241 ILE A CA 1
ATOM 1808 C C . ILE A 1 241 ? -39.109 6.424 20.322 1.00 90.81 241 ILE A C 1
ATOM 1810 O O . ILE A 1 241 ? -38.776 7.589 20.099 1.00 90.81 241 ILE A O 1
ATOM 1814 N N . ILE A 1 242 ? -38.334 5.577 20.986 1.00 91.44 242 ILE A N 1
ATOM 1815 C CA . ILE A 1 242 ? -37.045 5.882 21.603 1.00 91.44 242 ILE A CA 1
ATOM 1816 C C . ILE A 1 242 ? -35.930 5.297 20.732 1.00 91.44 242 ILE A C 1
ATOM 1818 O O . ILE A 1 242 ? -35.997 4.128 20.351 1.00 91.44 242 ILE A O 1
ATOM 1822 N N . LYS A 1 243 ? -34.902 6.096 20.431 1.00 86.75 243 LYS A N 1
ATOM 1823 C CA . LYS A 1 243 ? -33.695 5.673 19.702 1.00 86.75 243 LYS A CA 1
ATOM 1824 C C . LYS A 1 243 ? -32.441 5.873 20.532 1.00 86.75 243 LYS A C 1
ATOM 1826 O O . LYS A 1 243 ? -32.245 7.019 21.000 1.00 86.75 243 LYS A O 1
#

Foldseek 3Di:
DVQLQPQVSVLVCLQVVQQVQQPDDDDPDGCHNVSSLVSVVVVVVVVRDHDVVVVVVVVVVVVVVCCVVCVVCVVVCCVVCVVVVVVVVCVLLVVLVVVLVVCCVVVVDDPLLSQLLSCLLVVPSVSLVVSCVVVVDCSSVVSNSVNNVVNSVVVRCCVVVVCVVVVPDPVVVVVVVVVVVCVVPPPPDDDKDFAADPVQAFDFCLVVVCCVVPVDDFQWKDDPNDIDGDDRRDRDHGGIITD

Radius of gyration: 28.08 Å; Cα contacts (8 Å, |Δi|>4): 251; chains: 1; bounding box: 77×41×72 Å

Mean predicted aligned error: 10.59 Å

Solvent-accessible surface area (backbone atoms only — not comparable to full-atom values): 13267 Å² total; per-residue (Å²): 123,70,70,60,71,37,41,67,53,38,48,51,50,29,48,52,51,5,51,57,57,7,66,50,62,59,87,93,49,61,55,38,80,62,28,25,56,56,40,42,50,54,43,40,73,76,67,55,70,68,63,70,67,57,56,51,52,52,48,52,52,49,56,49,52,51,50,63,66,49,48,75,59,40,68,60,48,39,72,77,41,32,70,62,52,52,52,52,51,48,50,54,50,51,51,48,50,51,50,36,53,49,48,26,67,75,68,69,47,54,68,44,31,35,52,10,29,43,21,9,47,68,65,32,65,73,53,38,55,55,44,30,69,75,54,76,38,72,44,13,60,52,20,20,67,63,24,29,61,56,26,54,54,48,51,56,52,46,70,58,46,49,38,63,75,70,68,53,60,63,69,62,50,49,55,49,52,54,53,51,48,41,69,77,53,62,79,85,83,84,60,79,44,69,35,77,54,73,91,46,46,77,38,29,49,58,80,65,38,51,46,82,77,67,71,50,74,80,63,34,38,30,55,86,92,49,72,46,71,72,55,62,80,38,64,41,47,66,70,24,39,38,53

Sequence (243 aa):
MELINNPILGLFVIITLGFIVGKVRIASISFDMSAVIFVALAFGHFGVSIPPVIERIGMVLFIFTVGIQAGPGFVDSFKKHGRNLALLASFIVISGVLLAFGFMKLFSIDKSLAVGLLCGALTSTPGLTVAIDATSSPLASIGYGIAYPLGVIGVIVFVKLIPRILRIDLAKENSRVEAEEQRASPSILNAHFEVENLSVNGKTICELKLRSMTGATVSRIQHGEHCFTPSFDTVLYVGDIIK

pLDDT: mean 87.6, std 7.27, range [53.22, 96.81]

Secondary structure (DSSP, 8-state):
-TGGGSHHHHHHHHHHHHHHHHH-EETTEE-GGGHHHHHHHHHHHTT----HHHHHHHHHHHHHHHHHHHSTTHHHHHHHHHHHHHHHHHHHHHHHHHHHHHHHHHHT--HHHHHHHHHHHTT-HHHHHHHHHHH--THHHHHHHHHHHHHHHHHHHHHHHHHHHHT--HHHHHHHHHHHHHHHS-------EE---TTTTTEEHHHHTHHHHHS-----EEETTEEE---TTPEE-TT-EE-

Nearest PDB structures (foldseek):
  6s5d-assembly1_B-2  TM=6.359E-01  e=2.110E-03  Bacillus subtilis subsp. subtilis str. 168
  8djb-assembly1_A  TM=9.069E-01  e=2.539E-02  Methanothermobacter thermautotrophicus
  6s5o-assembly2_F-2  TM=6.079E-01  e=3.134E-03  Bacillus subtilis subsp. subtilis str. 168
  6u6h-assembly1_A  TM=5.978E-01  e=6.536E-03  Methanothermobacter thermautotrophicus
  6s5e-assembly1_E-4  TM=6.070E-01  e=8.195E-03  Bacillus subtilis subsp. subtilis str. 168